Protein AF-0000000084979478 (afdb_homodimer)

Nearest PDB structures (foldseek):
  2oa2-assembly1_A-2  TM=9.951E-01  e=1.246E-19  Halalkalibacterium halodurans
  6orm-assembly1_A  TM=8.580E-01  e=3.190E-06  Thevetia peruviana
  6xwv-assembly1_D  TM=8.976E-01  e=1.587E-05  Drosophila melanogaster
  6xwu-assembly1_A-2  TM=6.738E-01  e=5.249E-06  Drosophila melanogaster
  6o2k-assembly1_B  TM=6.615E-01  e=2.612E-05  Drosophila melanogaster

Structure (mmCIF, N/CA/C/O backbone):
data_AF-0000000084979478-model_v1
#
loop_
_entity.id
_entity.type
_entity.pdbx_description
1 polymer 'Cupin type-2 domain-containing protein'
#
loop_
_atom_site.group_PDB
_atom_site.id
_atom_site.type_symbol
_atom_site.label_atom_id
_atom_site.label_alt_id
_atom_site.label_comp_id
_atom_site.label_asym_id
_atom_site.label_entity_id
_atom_site.label_seq_id
_atom_site.pdbx_PDB_ins_code
_atom_site.Cartn_x
_atom_site.Cartn_y
_atom_site.Cartn_z
_atom_site.occupancy
_atom_site.B_iso_or_equiv
_atom_site.auth_seq_id
_atom_site.auth_comp_id
_atom_site.auth_asym_id
_atom_site.auth_atom_id
_atom_site.pdbx_PDB_model_num
ATOM 1 N N . MET A 1 1 ? 22.391 -1.731 9.094 1 45.78 1 MET A N 1
ATOM 2 C CA . MET A 1 1 ? 22.547 -1.74 7.641 1 45.78 1 MET A CA 1
ATOM 3 C C . MET A 1 1 ? 22.094 -0.418 7.031 1 45.78 1 MET A C 1
ATOM 5 O O . MET A 1 1 ? 21.188 0.23 7.559 1 45.78 1 MET A O 1
ATOM 9 N N . ALA A 1 2 ? 22.797 0.087 6.16 1 67.94 2 ALA A N 1
ATOM 10 C CA . ALA A 1 2 ? 22.484 1.398 5.598 1 67.94 2 ALA A CA 1
ATOM 11 C C . ALA A 1 2 ? 21.281 1.323 4.66 1 67.94 2 ALA A C 1
ATOM 13 O O . ALA A 1 2 ? 21.203 0.444 3.799 1 67.94 2 ALA A O 1
ATOM 14 N N . PHE A 1 3 ? 20.078 1.979 5.008 1 89.56 3 PHE A N 1
ATOM 15 C CA . PHE A 1 3 ? 18.891 2.059 4.176 1 89.56 3 PHE A CA 1
ATOM 16 C C . PHE A 1 3 ? 19.156 2.896 2.93 1 89.56 3 PHE A C 1
ATOM 18 O O . PHE A 1 3 ? 19.797 3.947 3.006 1 89.56 3 PHE A O 1
ATOM 25 N N . ASP A 1 4 ? 18.875 2.287 1.799 1 92.94 4 ASP A N 1
ATOM 26 C CA . ASP A 1 4 ? 18.984 3.006 0.533 1 92.94 4 ASP A CA 1
ATOM 27 C C . ASP A 1 4 ? 17.656 3.674 0.174 1 92.94 4 ASP A C 1
ATOM 29 O O . ASP A 1 4 ? 16.797 3.061 -0.464 1 92.94 4 ASP A O 1
ATOM 33 N N . TYR A 1 5 ? 17.531 4.953 0.483 1 95.5 5 TYR A N 1
ATOM 34 C CA . TYR A 1 5 ? 16.281 5.672 0.357 1 95.5 5 TYR A CA 1
ATOM 35 C C . TYR A 1 5 ? 16.156 6.32 -1.016 1 95.5 5 TYR A C 1
ATOM 37 O O . TYR A 1 5 ? 15.305 7.195 -1.223 1 95.5 5 TYR A O 1
ATOM 45 N N . LYS A 1 6 ? 17.047 5.949 -1.923 1 96 6 LYS A N 1
ATOM 46 C CA . LYS A 1 6 ? 16.875 6.445 -3.287 1 96 6 LYS A CA 1
ATOM 47 C C . LYS A 1 6 ? 15.523 6.012 -3.865 1 96 6 LYS A C 1
ATOM 49 O O . LYS A 1 6 ? 14.992 4.965 -3.494 1 96 6 LYS A O 1
ATOM 54 N N . ASP A 1 7 ? 14.945 6.809 -4.711 1 98.31 7 ASP A N 1
ATOM 55 C CA . ASP A 1 7 ? 13.742 6.438 -5.453 1 98.31 7 ASP A CA 1
ATOM 56 C C . ASP A 1 7 ? 14.062 5.391 -6.52 1 98.31 7 ASP A C 1
ATOM 58 O O . ASP A 1 7 ? 14.703 5.691 -7.527 1 98.31 7 ASP A O 1
ATOM 62 N N . HIS A 1 8 ? 13.555 4.211 -6.359 1 97.19 8 HIS A N 1
ATOM 63 C CA . HIS A 1 8 ? 13.844 3.098 -7.254 1 97.19 8 HIS A CA 1
ATOM 64 C C . HIS A 1 8 ? 12.797 2.994 -8.359 1 97.19 8 HIS A C 1
ATOM 66 O O . HIS A 1 8 ? 12.602 1.922 -8.938 1 97.19 8 HIS A O 1
ATOM 72 N N . GLY A 1 9 ? 12.172 3.994 -8.625 1 92 9 GLY A N 1
ATOM 73 C CA . GLY A 1 9 ? 11.008 3.977 -9.5 1 92 9 GLY A CA 1
ATOM 74 C C . GLY A 1 9 ? 11.266 3.27 -10.82 1 92 9 GLY A C 1
ATOM 75 O O . GLY A 1 9 ? 12.383 3.322 -11.352 1 92 9 GLY A O 1
ATOM 76 N N . LYS A 1 10 ? 10.344 2.652 -11.25 1 92.62 10 LYS A N 1
ATOM 77 C CA . LYS A 1 10 ? 10.047 1.879 -12.445 1 92.62 10 LYS A CA 1
ATOM 78 C C . LYS A 1 10 ? 10.883 0.605 -12.5 1 92.62 10 LYS A C 1
ATOM 80 O O . LYS A 1 10 ? 10.969 -0.043 -13.547 1 92.62 10 LYS A O 1
ATOM 85 N N . GLU A 1 11 ? 11.586 0.323 -11.445 1 96.56 11 GLU A N 1
ATOM 86 C CA . GLU A 1 11 ? 12.336 -0.931 -11.359 1 96.56 11 GLU A CA 1
ATOM 87 C C . GLU A 1 11 ? 11.609 -1.942 -10.477 1 96.56 11 GLU A C 1
ATOM 89 O O . GLU A 1 11 ? 10.969 -1.569 -9.492 1 96.56 11 GLU A O 1
ATOM 94 N N . PRO A 1 12 ? 11.734 -3.268 -10.906 1 98.5 12 PRO A N 1
ATOM 95 C CA . PRO A 1 12 ? 11.352 -4.266 -9.906 1 98.5 12 PRO A CA 1
ATOM 96 C C . PRO A 1 12 ? 12.102 -4.094 -8.586 1 98.5 12 PRO A C 1
ATOM 98 O O . PRO A 1 12 ? 13.32 -3.895 -8.586 1 98.5 12 PRO A O 1
ATOM 101 N N . TYR A 1 13 ? 11.422 -4.105 -7.527 1 98.44 13 TYR A N 1
ATOM 102 C CA . TYR A 1 13 ? 12.047 -3.76 -6.258 1 98.44 13 TYR A CA 1
ATOM 103 C C . TYR A 1 13 ? 11.375 -4.492 -5.102 1 98.44 13 TYR A C 1
ATOM 105 O O . TYR A 1 13 ? 10.156 -4.645 -5.082 1 98.44 13 TYR A O 1
ATOM 113 N N . VAL A 1 14 ? 12.133 -5.125 -4.148 1 98.62 14 VAL A N 1
ATOM 114 C CA . VAL A 1 14 ? 11.68 -5.711 -2.893 1 98.62 14 VAL A CA 1
ATOM 115 C C . VAL A 1 14 ? 12.445 -5.094 -1.727 1 98.62 14 VAL A C 1
ATOM 117 O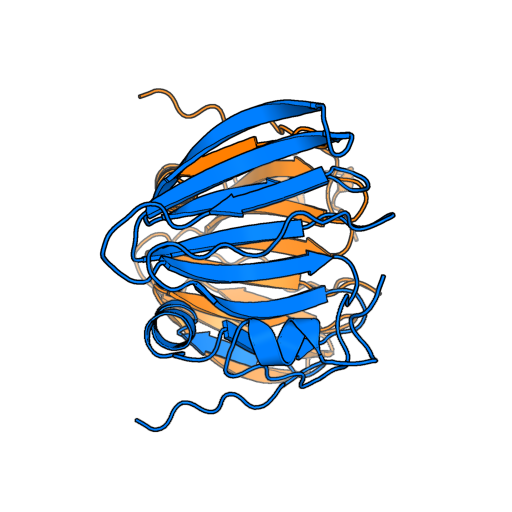 O . VAL A 1 14 ? 13.672 -4.969 -1.778 1 98.62 14 VAL A O 1
ATOM 120 N N . VAL A 1 15 ? 11.719 -4.719 -0.708 1 98.38 15 VAL A N 1
ATOM 121 C CA . VAL A 1 15 ? 12.383 -4.105 0.439 1 98.38 15 VAL A CA 1
ATOM 122 C C . VAL A 1 15 ? 11.57 -4.371 1.706 1 98.38 15 VAL A C 1
ATOM 124 O O . VAL A 1 15 ? 10.352 -4.57 1.645 1 98.38 15 VAL A O 1
ATOM 127 N N . ASN A 1 16 ? 12.227 -4.422 2.875 1 98.56 16 ASN A N 1
ATOM 128 C CA . ASN A 1 16 ? 11.508 -4.387 4.141 1 98.56 16 ASN A CA 1
ATOM 129 C C . ASN A 1 16 ? 10.914 -3.006 4.414 1 98.56 16 ASN A C 1
ATOM 131 O O . ASN A 1 16 ? 11.586 -2.139 4.977 1 98.56 16 ASN A O 1
ATOM 135 N N . ILE A 1 17 ? 9.688 -2.812 4.078 1 98.75 17 ILE A N 1
ATOM 136 C CA . ILE A 1 17 ? 9.109 -1.473 4.074 1 98.75 17 ILE A CA 1
ATOM 137 C C . ILE A 1 17 ? 8.82 -1.036 5.508 1 98.75 17 ILE A C 1
ATOM 139 O O . ILE A 1 17 ? 8.812 0.16 5.809 1 98.75 17 ILE A O 1
ATOM 143 N N . GLU A 1 18 ? 8.516 -1.98 6.414 1 98.69 18 GLU A N 1
ATOM 144 C CA . GLU A 1 18 ? 8.367 -1.579 7.809 1 98.69 18 GLU A CA 1
ATOM 145 C C . GLU A 1 18 ? 9.641 -0.928 8.336 1 98.69 18 GLU A C 1
ATOM 147 O O . GLU A 1 18 ? 9.594 0.171 8.891 1 98.69 18 GLU A O 1
ATOM 152 N N . ASP A 1 19 ? 10.773 -1.635 8.156 1 98.44 19 ASP A N 1
ATOM 153 C CA . ASP A 1 19 ? 12.047 -1.079 8.609 1 98.44 19 ASP A CA 1
ATOM 154 C C . ASP A 1 19 ? 12.328 0.264 7.941 1 98.44 19 ASP A C 1
ATOM 156 O O . ASP A 1 19 ? 12.773 1.209 8.594 1 98.44 19 ASP A O 1
ATOM 160 N N . TYR A 1 20 ? 12.086 0.331 6.547 1 98.56 20 TYR A N 1
ATOM 161 C CA . TYR A 1 20 ? 12.305 1.578 5.824 1 98.56 20 TYR A CA 1
ATOM 162 C C . TYR A 1 20 ? 11.492 2.713 6.438 1 98.56 20 TYR A C 1
ATOM 164 O O . TYR A 1 20 ? 11.992 3.83 6.59 1 98.56 20 TYR A O 1
ATOM 172 N N . THR A 1 21 ? 10.25 2.42 6.773 1 98.81 21 THR A N 1
ATOM 173 C CA . THR A 1 21 ? 9.336 3.434 7.301 1 98.81 21 THR A CA 1
ATOM 174 C C . THR A 1 21 ? 9.766 3.867 8.703 1 98.81 21 THR A C 1
ATOM 176 O O . THR A 1 21 ? 9.852 5.062 8.984 1 98.81 21 THR A O 1
ATOM 179 N N . ILE A 1 22 ? 10.062 2.883 9.562 1 98.69 22 ILE A N 1
ATOM 180 C CA . ILE A 1 22 ? 10.367 3.162 10.961 1 98.69 22 ILE A CA 1
ATOM 181 C C . ILE A 1 22 ? 11.695 3.91 11.062 1 98.69 22 ILE A C 1
ATOM 183 O O . ILE A 1 22 ? 11.844 4.816 11.891 1 98.69 22 ILE A O 1
ATOM 187 N N . GLU A 1 23 ? 12.648 3.611 10.211 1 98.44 23 GLU A N 1
ATOM 188 C CA . GLU A 1 23 ? 13.984 4.188 10.297 1 98.44 23 GLU A CA 1
ATOM 189 C C . GLU A 1 23 ? 14.039 5.566 9.648 1 98.44 23 GLU A C 1
ATOM 191 O O . GLU A 1 23 ? 14.953 6.352 9.914 1 98.44 23 GLU A O 1
ATOM 196 N N . ASN A 1 24 ? 13.141 5.828 8.703 1 98.69 24 ASN A N 1
ATOM 197 C CA . ASN A 1 24 ? 13.102 7.148 8.078 1 98.69 24 ASN A CA 1
ATOM 198 C C . ASN A 1 24 ? 12.844 8.25 9.109 1 98.69 24 ASN A C 1
ATOM 200 O O . ASN A 1 24 ? 11.906 8.148 9.906 1 98.69 24 ASN A O 1
ATOM 204 N N . GLU A 1 25 ? 13.609 9.273 9.117 1 98.38 25 GLU A N 1
ATOM 205 C CA . GLU A 1 25 ? 13.422 10.375 10.047 1 98.38 25 GLU A CA 1
ATOM 206 C C . GLU A 1 25 ? 12.898 11.617 9.336 1 98.38 25 GLU A C 1
ATOM 208 O O . GLU A 1 25 ? 12.484 12.586 9.977 1 98.38 25 GLU A O 1
ATOM 213 N N . ASN A 1 26 ? 12.922 11.555 7.969 1 98.81 26 ASN A N 1
ATOM 214 C CA . ASN A 1 26 ? 12.453 12.688 7.18 1 98.81 26 ASN A CA 1
ATOM 215 C C . ASN A 1 26 ? 10.93 12.805 7.223 1 98.81 26 ASN A C 1
ATOM 217 O O . ASN A 1 26 ? 10.227 11.797 7.316 1 98.81 26 ASN A O 1
ATOM 221 N N . PHE A 1 27 ? 10.438 14.039 7.113 1 98.88 27 PHE A N 1
ATOM 222 C CA . PHE A 1 27 ? 9 14.266 6.973 1 98.88 27 PHE A CA 1
ATOM 223 C C . PHE A 1 27 ? 8.445 13.453 5.809 1 98.88 27 PHE A C 1
ATOM 225 O O . PHE A 1 27 ? 7.383 12.828 5.93 1 98.88 27 PHE A O 1
ATOM 232 N N . ARG A 1 28 ? 9.172 13.461 4.699 1 98.69 28 ARG A N 1
ATOM 233 C CA . ARG A 1 28 ? 8.773 12.727 3.508 1 98.69 28 ARG A CA 1
ATOM 234 C C . ARG A 1 28 ? 9.984 12.273 2.705 1 98.69 28 ARG A C 1
ATOM 236 O O . ARG A 1 28 ? 10.898 13.062 2.449 1 98.69 28 ARG A O 1
ATOM 243 N N . THR A 1 29 ? 10.062 11.031 2.371 1 98.75 29 THR A N 1
ATOM 244 C CA . THR A 1 29 ? 11.039 10.461 1.452 1 98.75 29 THR A CA 1
ATOM 245 C C . THR A 1 29 ? 10.352 9.594 0.399 1 98.75 29 THR A C 1
ATOM 247 O O . THR A 1 29 ? 9.727 8.586 0.729 1 98.75 29 THR A O 1
ATOM 250 N N . THR A 1 30 ? 10.414 10.023 -0.83 1 98.69 30 THR A N 1
ATOM 251 C CA . THR A 1 30 ? 9.852 9.219 -1.912 1 98.69 30 THR A CA 1
ATOM 252 C C . THR A 1 30 ? 10.797 8.078 -2.281 1 98.69 30 THR A C 1
ATOM 254 O O . THR A 1 30 ? 11.922 8.312 -2.715 1 98.69 30 THR A O 1
ATOM 257 N N . ILE A 1 31 ? 10.273 6.812 -2.232 1 98.62 31 ILE A N 1
ATOM 258 C CA . ILE A 1 31 ? 11.211 5.703 -2.367 1 98.62 31 ILE A CA 1
ATOM 259 C C . ILE A 1 31 ? 10.914 4.93 -3.646 1 98.62 31 ILE A C 1
ATOM 261 O O . ILE A 1 31 ? 11.719 4.102 -4.082 1 98.62 31 ILE A O 1
ATOM 265 N N . TRP A 1 32 ? 9.828 5.176 -4.27 1 98.81 32 TRP A N 1
ATOM 266 C CA . TRP A 1 32 ? 9.492 4.484 -5.508 1 98.81 32 TRP A CA 1
ATOM 267 C C . TRP A 1 32 ? 8.461 5.273 -6.309 1 98.81 32 TRP A C 1
ATOM 269 O O . TRP A 1 32 ? 7.402 5.633 -5.789 1 98.81 32 TRP A O 1
ATOM 279 N N . THR A 1 33 ? 8.742 5.621 -7.574 1 98.62 33 THR A N 1
ATOM 280 C CA . THR A 1 33 ? 7.836 6.324 -8.477 1 98.62 33 THR A CA 1
ATOM 281 C C . THR A 1 33 ? 7.684 5.562 -9.789 1 98.62 33 THR A C 1
ATOM 283 O O . THR A 1 33 ? 8.578 5.594 -10.633 1 98.62 33 THR A O 1
ATOM 286 N N . GLY A 1 34 ? 6.566 4.922 -9.914 1 98.12 34 GLY A N 1
ATOM 287 C CA . GLY A 1 34 ? 6.258 4.246 -11.164 1 98.12 34 GLY A CA 1
ATOM 288 C C . GLY A 1 34 ? 5.438 5.098 -12.109 1 98.12 34 GLY A C 1
ATOM 289 O O . GLY A 1 34 ? 5.465 6.328 -12.039 1 98.12 34 GLY A O 1
ATOM 290 N N . SER A 1 35 ? 4.762 4.48 -13.102 1 96.94 35 SER A N 1
ATOM 291 C CA . SER A 1 35 ? 3.934 5.191 -14.07 1 96.94 35 SER A CA 1
ATOM 292 C C . SER A 1 35 ? 2.604 5.613 -13.461 1 96.94 35 SER A C 1
ATOM 294 O O . SER A 1 35 ? 2.061 6.664 -13.805 1 96.94 35 SER A O 1
ATOM 296 N N . GLN A 1 36 ? 2.111 4.793 -12.5 1 97.69 36 GLN A N 1
ATOM 297 C CA . GLN A 1 36 ? 0.771 5.051 -11.984 1 97.69 36 GLN A CA 1
ATOM 298 C C . GLN A 1 36 ? 0.745 4.984 -10.461 1 97.69 36 GLN A C 1
ATOM 300 O O . GLN A 1 36 ? -0.31 5.152 -9.844 1 97.69 36 GLN A O 1
ATOM 305 N N . LEU A 1 37 ? 1.865 4.711 -9.875 1 98.38 37 LEU A N 1
ATOM 306 C CA . LEU A 1 37 ? 1.94 4.527 -8.43 1 98.38 37 LEU A CA 1
ATOM 307 C C . LEU A 1 37 ? 3.186 5.203 -7.863 1 98.38 37 LEU A C 1
ATOM 309 O O . LEU A 1 37 ? 4.258 5.148 -8.469 1 98.38 37 LEU A O 1
ATOM 313 N N . GLN A 1 38 ? 3.068 5.832 -6.742 1 98.62 38 GLN A N 1
ATOM 314 C CA . GLN A 1 38 ? 4.191 6.426 -6.027 1 98.62 38 GLN A CA 1
ATOM 315 C C . GLN A 1 38 ? 4.125 6.113 -4.535 1 98.62 38 GLN A C 1
ATOM 317 O O . GLN A 1 38 ? 3.055 6.18 -3.932 1 98.62 38 GLN A O 1
ATOM 322 N N . VAL A 1 39 ? 5.234 5.762 -3.945 1 98.81 39 VAL A N 1
ATOM 323 C CA . VAL A 1 39 ? 5.297 5.406 -2.531 1 98.81 39 VAL A CA 1
ATOM 324 C C . VAL A 1 39 ? 6.25 6.352 -1.803 1 98.81 39 VAL A C 1
ATOM 326 O O . VAL A 1 39 ? 7.387 6.555 -2.236 1 98.81 39 VAL A O 1
ATOM 329 N N . THR A 1 40 ? 5.797 6.93 -0.712 1 98.75 40 THR A N 1
ATOM 330 C CA . THR A 1 40 ? 6.621 7.742 0.178 1 98.75 40 THR A CA 1
ATOM 331 C C . THR A 1 40 ? 6.57 7.199 1.604 1 98.75 40 THR A C 1
ATOM 333 O O . THR A 1 40 ? 5.535 6.699 2.047 1 98.75 40 THR A O 1
ATOM 336 N N . VAL A 1 41 ? 7.695 7.238 2.293 1 98.88 41 VAL A N 1
ATOM 337 C CA . VAL A 1 41 ? 7.742 6.992 3.73 1 98.88 41 VAL A CA 1
ATOM 338 C C . VAL A 1 41 ? 7.836 8.32 4.48 1 98.88 41 VAL A C 1
ATOM 340 O O . VAL A 1 41 ? 8.469 9.266 4.008 1 98.88 41 VAL A O 1
ATOM 343 N N . MET A 1 42 ? 7.145 8.406 5.633 1 98.94 42 MET A N 1
ATOM 344 C CA . MET A 1 42 ? 7.02 9.695 6.316 1 98.94 42 MET A CA 1
ATOM 345 C C . MET A 1 42 ? 7.195 9.531 7.824 1 98.94 42 MET A C 1
ATOM 347 O O . MET A 1 42 ? 6.863 8.477 8.383 1 98.94 42 MET A O 1
ATOM 351 N N . THR A 1 43 ? 7.703 10.523 8.414 1 98.94 43 THR A N 1
ATOM 352 C CA . THR A 1 43 ? 7.688 10.727 9.859 1 98.94 43 THR A CA 1
ATOM 353 C C . THR A 1 43 ? 6.957 12.016 10.219 1 98.94 43 THR A C 1
ATOM 355 O O . THR A 1 43 ? 7.371 13.109 9.812 1 98.94 43 THR A O 1
ATOM 358 N N . ILE A 1 44 ? 5.844 11.922 10.922 1 98.94 44 ILE A N 1
ATOM 359 C CA . ILE A 1 44 ? 5.121 13.078 11.43 1 98.94 44 ILE A CA 1
ATOM 360 C C . ILE A 1 44 ? 5.465 13.297 12.898 1 98.94 44 ILE A C 1
ATOM 362 O O . ILE A 1 44 ? 5.125 12.477 13.75 1 98.94 44 ILE A O 1
ATOM 366 N N . GLN A 1 45 ? 6.09 14.352 13.258 1 98.88 45 GLN A N 1
ATOM 367 C CA . GLN A 1 45 ? 6.562 14.617 14.617 1 98.88 45 GLN A CA 1
ATOM 368 C C . GLN A 1 45 ? 5.395 14.875 15.562 1 98.88 45 GLN A C 1
ATOM 370 O O . GLN A 1 45 ? 4.293 15.211 15.125 1 98.88 45 GLN A O 1
ATOM 375 N N . PRO A 1 46 ? 5.652 14.656 16.906 1 98.75 46 PRO A N 1
ATOM 376 C CA . PRO A 1 46 ? 4.598 14.961 17.875 1 98.75 46 PRO A CA 1
ATOM 377 C C . PRO A 1 46 ? 4.027 16.375 17.703 1 98.75 46 PRO A C 1
ATOM 379 O O . PRO A 1 46 ? 4.785 17.328 17.594 1 98.75 46 PRO A O 1
ATOM 382 N N . GLY A 1 47 ? 2.715 16.453 17.656 1 98.38 47 GLY A N 1
ATOM 383 C CA . GLY A 1 47 ? 2.045 17.75 17.547 1 98.38 47 GLY A CA 1
ATOM 384 C C . GLY A 1 47 ? 1.954 18.25 16.109 1 98.38 47 GLY A C 1
ATOM 385 O O . GLY A 1 47 ? 1.354 19.297 15.859 1 98.38 47 GLY A O 1
ATOM 386 N N . ASP A 1 48 ? 2.521 17.562 15.18 1 98.75 48 ASP A N 1
ATOM 387 C CA . ASP A 1 48 ? 2.502 17.938 13.773 1 98.75 48 ASP A CA 1
ATOM 388 C C . ASP A 1 48 ? 1.44 17.141 13.008 1 98.75 48 ASP A C 1
ATOM 390 O O . ASP A 1 48 ? 0.649 16.422 13.609 1 98.75 48 ASP A O 1
ATOM 394 N N . ASP A 1 49 ? 1.265 17.344 11.711 1 98.88 49 ASP A N 1
ATOM 395 C CA . ASP A 1 49 ? 0.33 16.672 10.82 1 98.88 49 ASP A CA 1
ATOM 396 C C . ASP A 1 49 ? 0.884 16.578 9.398 1 98.88 49 ASP A C 1
ATOM 398 O O . ASP A 1 49 ? 2.002 17.031 9.133 1 98.88 49 ASP A O 1
ATOM 402 N N . ILE A 1 50 ? 0.196 15.898 8.531 1 98.44 50 ILE A N 1
ATOM 403 C CA . ILE A 1 50 ? 0.583 15.867 7.121 1 98.44 50 ILE A CA 1
ATOM 404 C C . ILE A 1 50 ? 0.234 17.203 6.461 1 98.44 50 ILE A C 1
ATOM 406 O O . ILE A 1 50 ? 0.979 17.688 5.609 1 98.44 50 ILE A O 1
ATOM 410 N N . GLY A 1 51 ? -0.81 17.859 6.945 1 97.69 51 GLY A N 1
ATOM 411 C CA . GLY A 1 51 ? -1.41 19.031 6.328 1 97.69 51 GLY A CA 1
ATOM 412 C C . GLY A 1 51 ? -2.678 18.703 5.559 1 97.69 51 GLY A C 1
ATOM 413 O O . GLY A 1 51 ? -2.723 17.75 4.793 1 97.69 51 GLY A O 1
ATOM 414 N N . LEU A 1 52 ? -3.729 19.547 5.848 1 97.62 52 LEU A N 1
ATOM 415 C CA . LEU A 1 52 ? -4.992 19.359 5.148 1 97.62 52 LEU A CA 1
ATOM 416 C C . LEU A 1 52 ? -4.812 19.547 3.645 1 97.62 52 LEU A C 1
ATOM 418 O O . LEU A 1 52 ? -4.328 20.594 3.201 1 97.62 52 LEU A O 1
ATOM 422 N N . GLU A 1 53 ? -5.168 18.531 2.875 1 97.06 53 GLU A N 1
ATOM 423 C CA . GLU A 1 53 ? -4.945 18.578 1.433 1 97.06 53 GLU A CA 1
ATOM 424 C C . GLU A 1 53 ? -6.023 17.797 0.685 1 97.06 53 GLU A C 1
ATOM 426 O O . GLU A 1 53 ? -6.918 17.219 1.303 1 97.06 53 GLU A O 1
ATOM 431 N N . ILE A 1 54 ? -6.012 17.891 -0.607 1 96.62 54 ILE A N 1
ATOM 432 C CA . ILE A 1 54 ? -6.887 17.188 -1.542 1 96.62 54 ILE A CA 1
ATOM 433 C C . ILE A 1 54 ? -6.094 16.766 -2.773 1 96.62 54 ILE A C 1
ATOM 435 O O . ILE A 1 54 ? -5.191 17.469 -3.219 1 96.62 54 ILE A O 1
ATOM 439 N N . HIS A 1 55 ? -6.258 15.516 -3.199 1 96.06 55 HIS A N 1
ATOM 440 C CA . HIS A 1 55 ? -5.707 15.055 -4.469 1 96.06 55 HIS A CA 1
ATOM 441 C C . HIS A 1 55 ? -6.805 14.875 -5.512 1 96.06 55 HIS A C 1
ATOM 443 O O . HIS A 1 55 ? -7.652 13.992 -5.387 1 96.06 55 HIS A O 1
ATOM 449 N N . HIS A 1 56 ? -6.754 15.695 -6.496 1 95.06 56 HIS A N 1
ATOM 450 C CA . HIS A 1 56 ? -7.797 15.648 -7.516 1 95.06 56 HIS A CA 1
ATOM 451 C C . HIS A 1 56 ? -7.594 14.469 -8.461 1 95.06 56 HIS A C 1
ATOM 453 O O . HIS A 1 56 ? -6.559 14.375 -9.133 1 95.06 56 HIS A O 1
ATOM 459 N N . GLY A 1 57 ? -8.555 13.57 -8.5 1 94.75 57 GLY A N 1
ATOM 460 C CA . GLY A 1 57 ? -8.594 12.492 -9.469 1 94.75 57 GLY A CA 1
ATOM 461 C C . GLY A 1 57 ? -7.793 11.273 -9.047 1 94.75 57 GLY A C 1
ATOM 462 O O . GLY A 1 57 ? -7.746 10.273 -9.766 1 94.75 57 GLY A O 1
ATOM 463 N N . ILE A 1 58 ? -7.176 11.359 -7.922 1 94.62 58 ILE A N 1
ATOM 464 C CA . ILE A 1 58 ? -6.383 10.188 -7.578 1 94.62 58 ILE A CA 1
ATOM 465 C C . ILE A 1 58 ? -6.734 9.719 -6.168 1 94.62 58 ILE A C 1
ATOM 467 O O . ILE A 1 58 ? -6.988 10.539 -5.281 1 94.62 58 ILE A O 1
ATOM 471 N N . ASP A 1 59 ? -6.816 8.375 -5.914 1 98.06 59 ASP A N 1
ATOM 472 C CA . ASP A 1 59 ? -6.973 7.719 -4.617 1 98.06 59 ASP A CA 1
ATOM 473 C C . ASP A 1 59 ? -5.641 7.648 -3.873 1 98.06 59 ASP A C 1
ATOM 475 O O . ASP A 1 59 ? -4.578 7.664 -4.496 1 98.06 59 ASP A O 1
ATOM 479 N N . GLN A 1 60 ? -5.723 7.609 -2.582 1 98.69 60 GLN A N 1
ATOM 480 C CA . GLN A 1 60 ? -4.523 7.488 -1.757 1 98.69 60 GLN A CA 1
ATOM 481 C C . GLN A 1 60 ? -4.715 6.449 -0.658 1 98.69 60 GLN A C 1
ATOM 483 O O . GLN A 1 60 ? -5.816 6.297 -0.126 1 98.69 60 GLN A 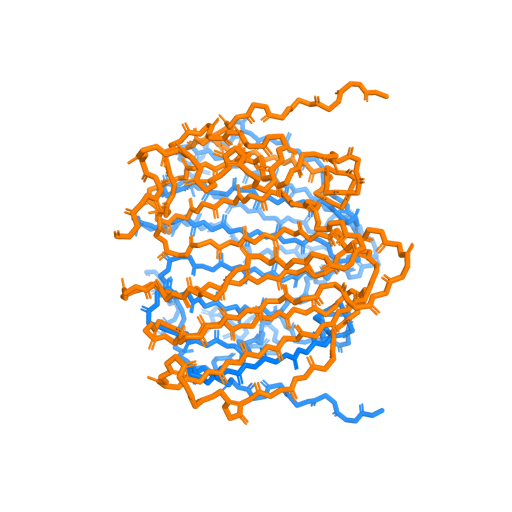O 1
ATOM 488 N N . PHE A 1 61 ? -3.701 5.676 -0.412 1 98.88 61 PHE A N 1
ATOM 489 C CA . PHE A 1 61 ? -3.602 4.684 0.65 1 98.88 61 PHE A CA 1
ATOM 490 C C . PHE A 1 61 ? -2.498 5.055 1.635 1 98.88 61 PHE A C 1
ATOM 492 O O . PHE A 1 61 ? -1.412 5.473 1.23 1 98.88 61 PHE A O 1
ATOM 499 N N . LEU A 1 62 ? -2.77 5.035 2.928 1 98.94 62 LEU A N 1
ATOM 500 C CA . LEU A 1 62 ? -1.746 5.191 3.955 1 98.94 62 LEU A CA 1
ATOM 501 C C . LEU A 1 62 ? -1.743 3.998 4.906 1 98.94 62 LEU A C 1
ATOM 503 O O . LEU A 1 62 ? -2.805 3.492 5.277 1 98.94 62 LEU A O 1
ATOM 507 N N . ARG A 1 63 ? -0.626 3.57 5.309 1 98.94 63 ARG A N 1
ATOM 508 C CA . ARG A 1 63 ? -0.466 2.541 6.328 1 98.94 63 ARG A CA 1
ATOM 509 C C . ARG A 1 63 ? 0.339 3.062 7.516 1 98.94 63 ARG A C 1
ATOM 511 O O . ARG A 1 63 ? 1.448 3.572 7.34 1 98.94 63 ARG A O 1
ATOM 518 N N . ILE A 1 64 ? -0.22 2.918 8.734 1 98.94 64 ILE A N 1
ATOM 519 C CA . ILE A 1 64 ? 0.494 3.289 9.953 1 98.94 64 ILE A CA 1
ATOM 520 C C . ILE A 1 64 ? 1.408 2.146 10.383 1 98.94 64 ILE A C 1
ATOM 522 O O . ILE A 1 64 ? 0.951 1.017 10.578 1 98.94 64 ILE A O 1
ATOM 526 N N . GLU A 1 65 ? 2.693 2.447 10.5 1 98.88 65 GLU A N 1
ATOM 527 C CA . GLU A 1 65 ? 3.648 1.419 10.906 1 98.88 65 GLU A CA 1
ATOM 528 C C . GLU A 1 65 ? 3.994 1.539 12.383 1 98.88 65 GLU A C 1
ATOM 530 O O . GLU A 1 65 ? 4.379 0.554 13.023 1 98.88 65 GLU A O 1
ATOM 535 N N . GLU A 1 66 ? 3.967 2.717 12.906 1 98.81 66 GLU A N 1
ATOM 536 C CA . GLU A 1 66 ? 4.266 2.973 14.312 1 98.81 66 GLU A CA 1
ATOM 537 C C . GLU A 1 66 ? 3.631 4.281 14.781 1 98.81 66 GLU A C 1
ATOM 539 O O . GLU A 1 66 ? 3.639 5.277 14.055 1 98.81 66 GLU A O 1
ATOM 544 N N . GLY A 1 67 ? 3.113 4.281 16.047 1 98.75 67 GLY A N 1
ATOM 545 C CA . GLY A 1 67 ? 2.52 5.473 16.641 1 98.75 67 GLY A CA 1
ATOM 546 C C . GLY A 1 67 ? 1.012 5.527 16.484 1 98.75 67 GLY A C 1
ATOM 547 O O . GLY A 1 67 ? 0.374 4.508 16.203 1 98.75 67 GLY A O 1
ATOM 548 N N . SER A 1 68 ? 0.437 6.586 16.828 1 98.62 68 SER A N 1
ATOM 549 C CA . SER A 1 68 ? -0.999 6.832 16.734 1 98.62 68 SER A CA 1
ATOM 550 C C . SER A 1 68 ? -1.29 8.258 16.297 1 98.62 68 SER A C 1
ATOM 552 O O . SER A 1 68 ? -0.421 9.133 16.375 1 98.62 68 SER A O 1
ATOM 554 N N . GLY A 1 69 ? -2.457 8.453 15.797 1 98.75 69 GLY A N 1
ATOM 555 C CA . GLY A 1 69 ? -2.869 9.758 15.312 1 98.75 69 GLY A CA 1
ATOM 556 C C . GLY A 1 69 ? -4.363 9.852 15.055 1 98.75 69 GLY A C 1
ATOM 557 O O . GLY A 1 69 ? -5.137 9.023 15.539 1 98.75 69 GLY A O 1
ATOM 558 N N . LEU A 1 70 ? -4.742 10.914 14.438 1 98.88 70 LEU A N 1
ATOM 559 C CA . LEU A 1 70 ? -6.133 11.172 14.086 1 98.88 70 LEU A CA 1
ATOM 560 C C . LEU A 1 70 ? -6.27 11.445 12.594 1 98.88 70 LEU A C 1
ATOM 562 O O . LEU A 1 70 ? -5.602 12.336 12.055 1 98.88 70 LEU A O 1
ATOM 566 N N . CYS A 1 71 ? -7.098 10.68 11.945 1 98.94 71 CYS A N 1
ATOM 567 C CA . CYS A 1 71 ? -7.422 10.875 10.539 1 98.94 71 CYS A CA 1
ATOM 568 C C . CYS A 1 71 ? -8.742 11.625 10.383 1 98.94 71 CYS A C 1
ATOM 570 O O . CYS A 1 71 ? -9.742 11.258 11 1 98.94 71 CYS A O 1
ATOM 572 N N . GLN A 1 72 ? -8.734 12.586 9.586 1 98.88 72 GLN A N 1
ATOM 573 C CA . GLN A 1 72 ? -9.953 13.328 9.25 1 98.88 72 GLN A CA 1
ATOM 574 C C . GLN A 1 72 ? -10.117 13.445 7.742 1 98.88 72 GLN A C 1
ATOM 576 O O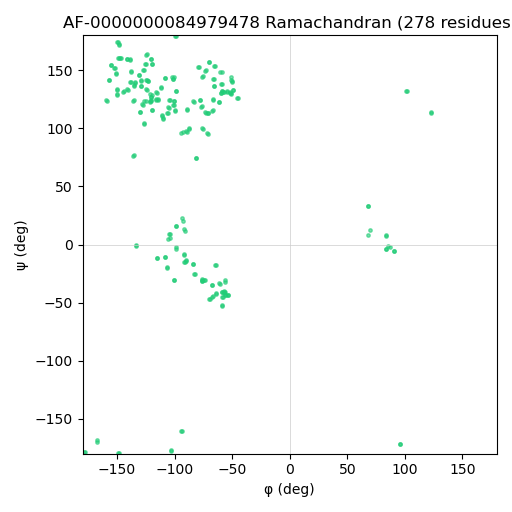 . GLN A 1 72 ? -9.148 13.664 7.02 1 98.88 72 GLN A O 1
ATOM 581 N N . MET A 1 73 ? -11.305 13.242 7.277 1 98.81 73 MET A N 1
ATOM 582 C CA . MET A 1 73 ? -11.648 13.398 5.863 1 98.81 73 MET A CA 1
ATOM 583 C C . MET A 1 73 ? -13 14.078 5.699 1 98.81 73 MET A C 1
ATOM 585 O O . MET A 1 73 ? -13.836 14.031 6.602 1 98.81 73 MET A O 1
ATOM 589 N N . GLY A 1 74 ? -13.203 14.656 4.523 1 98.56 74 GLY A N 1
ATOM 590 C CA . GLY A 1 74 ? -14.484 15.258 4.211 1 98.56 74 GLY A CA 1
ATOM 591 C C . GLY A 1 74 ? -14.555 15.82 2.805 1 98.56 74 GLY A C 1
ATOM 592 O O . GLY A 1 74 ? -13.578 15.773 2.061 1 98.56 74 GLY A O 1
ATOM 593 N N . ASP A 1 75 ? -15.695 16.422 2.457 1 96.25 75 ASP A N 1
ATOM 594 C CA . ASP A 1 75 ? -15.961 16.875 1.097 1 96.25 75 ASP A CA 1
ATOM 595 C C . ASP A 1 75 ? -15.484 18.312 0.896 1 96.25 75 ASP A C 1
ATOM 597 O O . ASP A 1 75 ? -15.398 18.797 -0.238 1 96.25 75 ASP A O 1
ATOM 601 N N . SER A 1 76 ? -15.219 18.938 2.051 1 97.06 76 SER A N 1
ATOM 602 C CA . SER A 1 76 ? -14.68 20.281 1.965 1 97.06 76 SER A CA 1
ATOM 603 C C . SER A 1 76 ? -13.719 20.562 3.111 1 97.06 76 SER A C 1
ATOM 605 O O . SER A 1 76 ? -13.688 19.844 4.105 1 97.06 76 SER A O 1
ATOM 607 N N . GLU A 1 77 ? -12.93 21.562 2.867 1 95.75 77 GLU A N 1
ATOM 608 C CA . GLU A 1 77 ? -11.891 21.922 3.826 1 95.75 77 GLU A CA 1
ATOM 609 C C . GLU A 1 77 ? -12.484 22.188 5.211 1 95.75 77 GLU A C 1
ATOM 611 O O . GLU A 1 77 ? -11.844 21.906 6.227 1 95.75 77 GLU A O 1
ATOM 616 N N . ASP A 1 78 ? -13.688 22.688 5.246 1 96.62 78 ASP A N 1
ATOM 617 C CA . ASP A 1 78 ? -14.297 23.094 6.504 1 96.62 78 ASP A CA 1
ATOM 618 C C . ASP A 1 78 ? -15.336 22.078 6.977 1 96.62 78 ASP A C 1
ATOM 620 O O . ASP A 1 78 ? -16.078 22.344 7.918 1 96.62 78 ASP A O 1
ATOM 624 N N . ASN A 1 79 ? -15.438 21.047 6.312 1 96.5 79 ASN A N 1
ATOM 625 C CA . ASN A 1 79 ? -16.422 20.016 6.652 1 96.5 79 ASN A CA 1
ATOM 626 C C . ASN A 1 79 ? -15.82 18.625 6.582 1 96.5 79 ASN A C 1
ATOM 628 O O . ASN A 1 79 ? -16.141 17.844 5.672 1 96.5 79 ASN A O 1
ATOM 632 N N . LEU A 1 80 ? -15.086 18.281 7.543 1 98.19 80 LEU A N 1
ATOM 633 C CA . LEU A 1 80 ? -14.492 16.969 7.664 1 98.19 80 LEU A CA 1
ATOM 634 C C . LEU A 1 80 ? -15.367 16.047 8.508 1 98.19 80 LEU A C 1
ATOM 636 O O . LEU A 1 80 ? -15.203 15.977 9.734 1 98.19 80 LEU A O 1
ATOM 640 N N . THR A 1 81 ? -16.172 15.273 7.891 1 98.19 81 THR A N 1
ATOM 641 C CA . THR A 1 81 ? -17.219 14.516 8.555 1 98.19 81 THR A CA 1
ATOM 642 C C . THR A 1 81 ? -16.719 13.133 8.961 1 98.19 81 THR A C 1
ATOM 644 O O . THR A 1 81 ? -17.391 12.422 9.711 1 98.19 81 THR A O 1
ATOM 647 N N . PHE A 1 82 ? -15.672 12.719 8.469 1 98.75 82 PHE A N 1
ATOM 648 C CA . PHE A 1 82 ? -15.039 11.453 8.82 1 98.75 82 PHE A CA 1
ATOM 649 C C . PHE A 1 82 ? -13.883 11.68 9.789 1 98.75 82 PHE A C 1
ATOM 651 O O . PHE A 1 82 ? -12.945 12.414 9.477 1 98.75 82 PHE A O 1
ATOM 658 N N . GLU A 1 83 ? -13.945 11.109 10.953 1 98.62 83 GLU A N 1
ATOM 659 C CA . GLU A 1 83 ? -12.891 11.18 11.961 1 98.62 83 GLU A CA 1
ATOM 660 C C . GLU A 1 83 ? -12.648 9.82 12.602 1 98.62 83 GLU A C 1
ATOM 662 O O . GLU A 1 83 ? -13.57 9.195 13.133 1 98.62 83 GLU A O 1
ATOM 667 N N . LYS A 1 84 ? -11.453 9.391 12.516 1 98.81 84 LYS A N 1
ATOM 668 C CA . LYS A 1 84 ? -11.078 8.102 13.086 1 98.81 84 LYS A CA 1
ATOM 669 C C . LYS A 1 84 ? -9.672 8.148 13.672 1 98.81 84 LYS A C 1
ATOM 671 O O . LYS A 1 84 ? -8.742 8.656 13.047 1 98.81 84 LYS A O 1
ATOM 676 N N . GLU A 1 85 ? -9.547 7.648 14.891 1 98.81 85 GLU A N 1
ATOM 677 C CA . GLU A 1 85 ? -8.203 7.406 15.414 1 98.81 85 GLU A CA 1
ATOM 678 C C . GLU A 1 85 ? -7.5 6.297 14.641 1 98.81 85 GLU A C 1
ATOM 680 O O . GLU A 1 85 ? -8.141 5.328 14.219 1 98.81 85 GLU A O 1
ATOM 685 N N . VAL A 1 86 ? -6.195 6.492 14.445 1 98.81 86 VAL A N 1
ATOM 686 C CA . VAL A 1 86 ? -5.414 5.488 13.734 1 98.81 86 VAL A CA 1
ATOM 687 C C . VAL A 1 86 ? -4.199 5.09 14.57 1 98.81 86 VAL A C 1
ATOM 689 O O . VAL A 1 86 ? -3.699 5.887 15.367 1 98.81 86 VAL A O 1
ATOM 692 N N . LYS A 1 87 ? -3.779 3.863 14.406 1 98.69 87 LYS A N 1
ATOM 693 C CA . LYS A 1 87 ? -2.646 3.314 15.141 1 98.69 87 LYS A CA 1
ATOM 694 C C . LYS A 1 87 ? -1.9 2.273 14.312 1 98.69 87 LYS A C 1
ATOM 696 O O . LYS A 1 87 ? -2.25 2.027 13.156 1 98.69 87 LYS A O 1
ATOM 701 N N . ASP A 1 88 ? -0.878 1.732 14.938 1 98.44 88 ASP A N 1
ATOM 702 C CA . ASP A 1 88 ? -0.049 0.72 14.289 1 98.44 88 ASP A CA 1
ATOM 703 C C . ASP A 1 88 ? -0.909 -0.328 13.594 1 98.44 88 ASP A C 1
ATOM 705 O O . ASP A 1 88 ? -1.871 -0.838 14.172 1 98.44 88 ASP A O 1
ATOM 709 N N . ASP A 1 89 ? -0.683 -0.568 12.289 1 98.69 89 ASP A N 1
ATOM 710 C CA . ASP A 1 89 ? -1.252 -1.632 11.469 1 98.69 89 ASP A CA 1
ATOM 711 C C . ASP A 1 89 ? -2.547 -1.175 10.797 1 98.69 89 ASP A C 1
ATOM 713 O O . ASP A 1 89 ? -3.125 -1.905 9.992 1 98.69 89 ASP A O 1
ATOM 717 N N . ASP A 1 90 ? -3.006 0.041 11.133 1 98.81 90 ASP A N 1
ATOM 718 C CA . ASP A 1 90 ? -4.18 0.562 10.445 1 98.81 90 ASP A CA 1
ATOM 719 C C . ASP A 1 90 ? -3.822 1.048 9.039 1 98.81 90 ASP A C 1
ATOM 721 O O . ASP A 1 90 ? -2.732 1.581 8.82 1 98.81 90 ASP A O 1
ATOM 725 N N . ALA A 1 91 ? -4.703 0.867 8.117 1 98.88 91 ALA A N 1
ATOM 726 C CA . ALA A 1 91 ? -4.676 1.485 6.793 1 98.88 91 ALA A CA 1
ATOM 727 C C . ALA A 1 91 ? -5.754 2.559 6.668 1 98.88 91 ALA A C 1
ATOM 729 O O . ALA A 1 91 ? -6.84 2.426 7.238 1 98.88 91 ALA A O 1
ATOM 730 N N . ILE A 1 92 ? -5.434 3.594 5.992 1 98.94 92 ILE A N 1
ATOM 731 C CA . ILE A 1 92 ? -6.34 4.688 5.664 1 98.94 92 ILE A CA 1
ATOM 732 C C . ILE A 1 92 ? -6.562 4.738 4.156 1 98.94 92 ILE A C 1
ATOM 734 O O . ILE A 1 92 ? -5.605 4.773 3.379 1 98.94 92 ILE A O 1
ATOM 738 N N . PHE A 1 93 ? -7.801 4.684 3.734 1 98.88 93 PHE A N 1
ATOM 739 C CA . PHE A 1 93 ? -8.188 4.832 2.334 1 98.88 93 PHE A CA 1
ATOM 740 C C . PHE A 1 93 ? -8.805 6.199 2.082 1 98.88 93 PHE A C 1
ATOM 742 O O . PHE A 1 93 ? -9.844 6.531 2.664 1 98.88 93 PHE A O 1
ATOM 749 N N . VAL A 1 94 ? -8.211 6.988 1.263 1 98.75 94 VAL A N 1
ATOM 750 C CA . VAL A 1 94 ? -8.664 8.328 0.914 1 98.75 94 VAL A CA 1
ATOM 751 C C . VAL A 1 94 ? -9.172 8.344 -0.528 1 98.75 94 VAL A C 1
ATOM 753 O O . VAL A 1 94 ? -8.375 8.305 -1.47 1 98.75 94 VAL A O 1
ATOM 756 N N . PRO A 1 95 ? -10.43 8.445 -0.745 1 98.31 95 PRO A N 1
ATOM 757 C CA . PRO A 1 95 ? -10.938 8.508 -2.119 1 98.31 95 PRO A CA 1
ATOM 758 C C . PRO A 1 95 ? -10.492 9.766 -2.854 1 98.31 95 PRO A C 1
ATOM 760 O O . PRO A 1 95 ? -10.25 10.797 -2.223 1 98.31 95 PRO A O 1
ATOM 763 N N . ALA A 1 96 ? -10.43 9.625 -4.168 1 97.38 96 ALA A N 1
ATOM 764 C CA . ALA A 1 96 ? -10.156 10.797 -4.992 1 97.38 96 ALA A CA 1
ATOM 765 C C . ALA A 1 96 ? -11.086 11.953 -4.617 1 97.38 96 ALA A C 1
ATOM 767 O O . ALA A 1 96 ? -12.266 11.742 -4.34 1 97.38 96 ALA A O 1
ATOM 768 N N . ASP A 1 97 ? -10.484 13.203 -4.602 1 97.31 97 ASP A N 1
ATOM 769 C CA . ASP A 1 97 ? -11.227 14.453 -4.426 1 97.31 97 ASP A CA 1
ATOM 770 C C . ASP A 1 97 ? -11.797 14.555 -3.014 1 97.31 97 ASP A C 1
ATOM 772 O O . ASP A 1 97 ? -12.891 15.094 -2.818 1 97.31 97 ASP A O 1
ATOM 776 N N . THR A 1 98 ? -11.141 14.039 -2.057 1 98.12 98 THR A N 1
ATOM 777 C CA . THR A 1 98 ? -11.531 14.086 -0.653 1 98.12 98 THR A CA 1
ATOM 778 C C . THR A 1 98 ? -10.516 14.867 0.169 1 98.12 98 THR A C 1
ATOM 780 O O . THR A 1 98 ? -9.312 14.609 0.091 1 98.12 98 THR A O 1
ATOM 783 N N . TRP A 1 99 ? -11.008 15.852 0.847 1 98.5 99 TRP A N 1
ATOM 784 C CA . TRP A 1 99 ? -10.133 16.547 1.788 1 98.5 99 TRP A CA 1
ATOM 785 C C . TRP A 1 99 ? -9.719 15.617 2.926 1 98.5 99 TRP A C 1
ATOM 787 O O . TRP A 1 99 ? -10.539 14.859 3.451 1 98.5 99 TRP A O 1
ATOM 797 N N . HIS A 1 100 ? -8.461 15.641 3.293 1 98.81 100 HIS A N 1
ATOM 798 C CA . HIS A 1 100 ? -8.023 14.719 4.34 1 98.81 100 HIS A CA 1
ATOM 799 C C . HIS A 1 100 ? -6.785 15.25 5.055 1 98.81 100 HIS A C 1
ATOM 801 O O . HIS A 1 100 ? -6.062 16.094 4.512 1 98.81 100 HIS A O 1
ATOM 807 N N . ASN A 1 101 ? -6.59 14.852 6.25 1 98.81 101 ASN A N 1
ATOM 808 C CA . ASN A 1 101 ? -5.43 15.117 7.094 1 98.81 101 ASN A CA 1
ATOM 809 C C . ASN A 1 101 ? -5.191 13.984 8.086 1 98.81 101 ASN A C 1
ATOM 811 O O . ASN A 1 101 ? -6.121 13.258 8.445 1 98.81 101 ASN A O 1
ATOM 815 N N . VAL A 1 102 ? -3.975 13.742 8.398 1 98.88 102 VAL A N 1
ATOM 816 C CA . VAL A 1 102 ? -3.59 12.891 9.516 1 98.88 102 VAL A CA 1
ATOM 817 C C . VAL A 1 102 ? -2.734 13.688 10.5 1 98.88 102 VAL A C 1
ATOM 819 O O . VAL A 1 102 ? -1.677 14.203 10.133 1 98.88 102 VAL A O 1
ATOM 822 N N . THR A 1 103 ? -3.164 13.734 11.695 1 98.88 103 THR A N 1
ATOM 823 C CA . THR A 1 103 ? -2.498 14.5 12.742 1 98.88 103 THR A CA 1
ATOM 824 C C . THR A 1 103 ? -1.886 13.57 13.781 1 98.88 103 THR A C 1
ATOM 826 O O . THR A 1 103 ? -2.508 12.586 14.188 1 98.88 103 THR A O 1
ATOM 829 N N . ASN A 1 104 ? -0.641 13.867 14.172 1 98.88 104 ASN A N 1
ATOM 830 C CA . ASN A 1 104 ? -0.026 13.188 15.312 1 98.88 104 ASN A CA 1
ATOM 831 C C . ASN A 1 104 ? -0.344 13.898 16.625 1 98.88 104 ASN A C 1
ATOM 833 O O . ASN A 1 104 ? 0.354 14.836 17.016 1 98.88 104 ASN A O 1
ATOM 837 N N . ASN A 1 105 ? -1.276 13.406 17.344 1 98.19 105 ASN A N 1
ATOM 838 C CA . ASN A 1 105 ? -1.664 14.008 18.625 1 98.19 105 ASN A CA 1
ATOM 839 C C . ASN A 1 105 ? -1.036 13.273 19.797 1 98.19 105 ASN A C 1
ATOM 841 O O . ASN A 1 105 ? -1.551 13.328 20.922 1 98.19 105 ASN A O 1
ATOM 845 N N . SER A 1 106 ? -0.045 12.484 19.562 1 97.94 106 SER A N 1
ATOM 846 C CA . SER A 1 106 ? 0.677 11.75 20.594 1 97.94 106 SER A CA 1
ATOM 847 C C . SER A 1 106 ? 2.023 12.398 20.891 1 97.94 106 SER A C 1
ATOM 849 O O . SER A 1 106 ? 2.318 13.484 20.406 1 97.94 106 SER A O 1
ATOM 851 N N . ASP A 1 107 ? 2.809 11.766 21.812 1 98.19 107 ASP A N 1
ATOM 852 C CA . ASP A 1 107 ? 4.086 12.336 22.234 1 98.19 107 ASP A CA 1
ATOM 853 C C . ASP A 1 107 ? 5.254 11.594 21.594 1 98.19 107 ASP A C 1
ATOM 855 O O . ASP A 1 107 ? 6.414 11.836 21.938 1 98.19 107 ASP A O 1
ATOM 859 N N . LYS A 1 108 ? 4.988 10.734 20.672 1 98.56 108 LYS A N 1
ATOM 860 C CA . LYS A 1 108 ? 5.996 10.023 19.891 1 98.56 108 LYS A CA 1
ATOM 861 C C . LYS A 1 108 ? 5.77 10.219 18.391 1 98.56 108 LYS A C 1
ATOM 863 O O . LYS A 1 108 ? 4.652 10.516 17.953 1 98.56 108 LYS A O 1
ATOM 868 N N . PRO A 1 109 ? 6.801 10.086 17.578 1 98.81 109 PRO A N 1
ATOM 869 C CA . PRO A 1 109 ? 6.621 10.234 16.141 1 98.81 109 PRO A CA 1
ATOM 870 C C . PRO A 1 109 ? 5.625 9.227 15.562 1 98.81 109 PRO A C 1
ATOM 872 O O . PRO A 1 109 ? 5.582 8.078 16 1 98.81 109 PRO A O 1
ATOM 875 N N . LEU A 1 110 ? 4.793 9.695 14.68 1 98.94 110 LEU A N 1
ATOM 876 C CA . LEU A 1 110 ? 3.93 8.852 13.859 1 98.94 110 LEU A CA 1
ATOM 877 C C . LEU A 1 110 ? 4.637 8.445 12.57 1 98.94 110 LEU A C 1
ATOM 879 O O . LEU A 1 110 ? 5.031 9.305 11.773 1 98.94 110 LEU A O 1
ATOM 883 N N . LYS A 1 111 ? 4.906 7.129 12.344 1 98.94 111 LYS A N 1
ATOM 884 C CA . LYS A 1 111 ? 5.598 6.559 11.188 1 98.94 111 LYS A CA 1
ATOM 885 C C . LYS A 1 111 ? 4.617 5.883 10.234 1 98.94 111 LYS A C 1
ATOM 887 O O . LYS A 1 111 ? 3.842 5.016 10.648 1 98.94 111 LYS A O 1
ATOM 892 N N . LEU A 1 112 ? 4.66 6.32 9.016 1 98.94 112 LEU A N 1
ATOM 893 C CA . LEU A 1 112 ? 3.717 5.766 8.055 1 98.94 112 LEU A CA 1
ATOM 894 C C . LEU A 1 112 ? 4.316 5.75 6.652 1 98.94 112 LEU A C 1
ATOM 896 O O . LEU A 1 112 ? 5.324 6.414 6.398 1 98.94 112 LEU A O 1
ATOM 900 N N . TYR A 1 113 ? 3.805 4.965 5.719 1 98.94 113 TYR A N 1
ATOM 901 C CA . TYR A 1 113 ? 4.02 5.16 4.289 1 98.94 113 TYR A CA 1
ATOM 902 C C . TYR A 1 113 ? 2.699 5.387 3.564 1 98.94 113 TYR A C 1
ATOM 904 O O . TYR A 1 113 ? 1.638 5.008 4.066 1 98.94 113 TYR A O 1
ATOM 912 N N . THR A 1 114 ? 2.775 6.016 2.5 1 98.81 114 THR A N 1
ATOM 913 C CA . THR A 1 114 ? 1.597 6.336 1.702 1 98.81 114 THR A CA 1
ATOM 914 C C . THR A 1 114 ? 1.82 5.969 0.238 1 98.81 114 THR A C 1
ATOM 916 O O . THR A 1 114 ? 2.955 5.973 -0.242 1 98.81 114 THR A O 1
ATOM 919 N N . ILE A 1 115 ? 0.788 5.562 -0.384 1 98.88 115 ILE A N 1
ATOM 920 C CA . ILE A 1 115 ? 0.763 5.195 -1.796 1 98.88 115 ILE A CA 1
ATOM 921 C C . ILE A 1 115 ? -0.24 6.074 -2.539 1 98.88 115 ILE A C 1
ATOM 923 O O . ILE A 1 115 ? -1.406 6.164 -2.15 1 98.88 115 ILE A O 1
ATOM 927 N N . TYR A 1 116 ? 0.235 6.742 -3.533 1 98.19 116 TYR A N 1
ATOM 928 C CA . TYR A 1 116 ? -0.597 7.535 -4.434 1 98.19 116 TYR A CA 1
ATOM 929 C C . TYR A 1 116 ? -0.869 6.781 -5.727 1 98.19 116 TYR A C 1
ATOM 931 O O . TYR A 1 116 ? 0.061 6.309 -6.387 1 98.19 116 TYR A O 1
ATOM 939 N N . ALA A 1 117 ? -2.133 6.582 -6.082 1 97.38 117 ALA A N 1
ATOM 940 C CA . ALA A 1 117 ? -2.477 6 -7.375 1 97.38 117 ALA A CA 1
ATOM 941 C C . ALA A 1 117 ? -2.447 7.055 -8.477 1 97.38 117 ALA A C 1
ATOM 943 O O . ALA A 1 117 ? -3.484 7.383 -9.062 1 97.38 117 ALA A O 1
ATOM 944 N N . GLY A 1 118 ? -1.365 7.465 -8.891 1 94 118 GLY A N 1
ATOM 945 C CA . GLY A 1 118 ? -0.919 8.617 -9.656 1 94 118 GLY A CA 1
ATOM 946 C C . GLY A 1 118 ? 0.12 9.453 -8.938 1 94 118 GLY A C 1
ATOM 947 O O . GLY A 1 118 ? -0.16 10.023 -7.879 1 94 118 GLY A O 1
ATOM 948 N N . PRO A 1 119 ? 1.402 9.453 -9.531 1 93.31 119 PRO A N 1
ATOM 949 C CA . PRO A 1 119 ? 2.443 10.18 -8.805 1 93.31 119 PRO A CA 1
ATOM 950 C C . PRO A 1 119 ? 2.027 11.609 -8.453 1 93.31 119 PRO A C 1
ATOM 952 O O . PRO A 1 119 ? 1.469 12.32 -9.289 1 93.31 119 PRO A O 1
ATOM 955 N N . ASP A 1 120 ? 2.232 11.945 -7.16 1 94.19 120 ASP A N 1
ATOM 956 C CA . ASP A 1 120 ? 1.799 13.242 -6.656 1 94.19 120 ASP A CA 1
ATOM 957 C C . ASP A 1 120 ? 2.992 14.172 -6.43 1 94.19 120 ASP A C 1
ATOM 959 O O . ASP A 1 120 ? 2.822 15.383 -6.277 1 94.19 120 ASP A O 1
ATOM 963 N N . HIS A 1 121 ? 4.168 13.703 -6.305 1 95.75 121 HIS A N 1
ATOM 964 C CA . HIS A 1 121 ? 5.398 14.453 -6.059 1 95.75 121 HIS A CA 1
ATOM 965 C C . HIS A 1 121 ? 6.406 14.234 -7.18 1 95.75 121 HIS A C 1
ATOM 967 O O . HIS A 1 121 ? 6.305 13.273 -7.941 1 95.75 121 HIS A O 1
ATOM 973 N N . VAL A 1 122 ? 7.395 15.188 -7.297 1 96.81 122 VAL A N 1
ATOM 974 C CA . VAL A 1 122 ? 8.539 14.953 -8.18 1 96.81 122 VAL A CA 1
ATOM 975 C C . VAL A 1 122 ? 9.273 13.688 -7.742 1 96.81 122 VAL A C 1
ATOM 977 O O . VAL A 1 122 ? 9.477 13.461 -6.551 1 96.81 122 VAL A O 1
ATOM 980 N N . PRO A 1 123 ? 9.562 12.82 -8.766 1 97 123 PRO A N 1
ATOM 981 C CA . PRO A 1 123 ? 10.32 11.625 -8.398 1 97 123 PRO A CA 1
ATOM 982 C C . PRO A 1 123 ? 11.562 11.938 -7.566 1 97 123 PRO A C 1
ATOM 984 O O . PRO A 1 123 ? 12.289 12.891 -7.871 1 97 123 PRO A O 1
ATOM 987 N N . GLY A 1 124 ? 11.75 11.188 -6.469 1 97.25 124 GLY A N 1
ATOM 988 C CA . GLY A 1 124 ? 12.93 11.32 -5.633 1 97.25 124 GLY A CA 1
ATOM 989 C C . GLY A 1 124 ? 12.82 12.438 -4.617 1 97.25 124 GLY A C 1
ATOM 990 O O . GLY A 1 124 ? 13.805 12.789 -3.963 1 97.25 124 GLY A O 1
ATOM 991 N N . THR A 1 125 ? 11.695 13.07 -4.43 1 97.69 125 THR A N 1
ATOM 992 C CA . THR A 1 125 ? 11.492 14.164 -3.484 1 97.69 125 THR A CA 1
ATOM 993 C C . THR A 1 125 ? 11.844 13.719 -2.066 1 97.69 125 THR A C 1
ATOM 995 O O . THR A 1 125 ? 11.445 12.641 -1.63 1 97.69 125 THR A O 1
ATOM 998 N N . ILE A 1 126 ? 12.617 14.469 -1.366 1 98.31 126 ILE A N 1
ATOM 999 C CA . ILE A 1 126 ? 12.93 14.32 0.051 1 98.31 126 ILE A CA 1
ATOM 1000 C C . ILE A 1 126 ? 12.68 15.633 0.779 1 98.31 126 ILE A C 1
ATOM 1002 O O . ILE A 1 126 ? 13.188 16.688 0.372 1 98.31 126 ILE A O 1
ATOM 1006 N N . HIS A 1 127 ? 11.82 15.641 1.732 1 98.62 127 HIS A N 1
ATOM 1007 C CA . HIS A 1 127 ? 11.648 16.734 2.684 1 98.62 127 HIS A CA 1
ATOM 1008 C C . HIS A 1 127 ? 12.102 16.328 4.082 1 98.62 127 HIS A C 1
ATOM 1010 O O . HIS A 1 127 ? 11.445 15.508 4.738 1 98.62 127 HIS A O 1
ATOM 1016 N N . GLU A 1 128 ? 13.141 16.859 4.578 1 98.62 128 GLU A N 1
ATOM 1017 C CA . GLU A 1 128 ? 13.602 16.531 5.922 1 98.62 128 GLU A CA 1
ATOM 1018 C C . GLU A 1 128 ? 12.594 16.953 6.98 1 98.62 128 GLU A C 1
ATOM 1020 O O . GLU A 1 128 ? 12.352 16.234 7.945 1 98.62 128 GLU A O 1
ATOM 1025 N N . THR A 1 129 ? 12.055 18.156 6.77 1 98.5 129 THR A N 1
ATOM 1026 C CA . THR A 1 129 ? 11.062 18.688 7.703 1 98.5 129 THR A CA 1
ATOM 1027 C C . THR A 1 129 ? 9.773 19.047 6.973 1 98.5 129 THR A C 1
ATOM 1029 O O . THR A 1 129 ? 9.758 19.156 5.742 1 98.5 129 THR A O 1
ATOM 1032 N N . HIS A 1 130 ? 8.727 19.203 7.789 1 98.19 130 HIS A N 1
ATOM 1033 C CA . HIS A 1 130 ? 7.473 19.688 7.23 1 98.19 130 HIS A CA 1
ATOM 1034 C C . HIS A 1 130 ? 7.66 21.047 6.574 1 98.19 130 HIS A C 1
ATOM 1036 O O . HIS A 1 130 ? 7.059 21.344 5.535 1 98.19 130 HIS A O 1
ATOM 1042 N N . GLU A 1 131 ? 8.414 21.922 7.152 1 97.62 131 GLU A N 1
ATOM 1043 C CA . GLU A 1 131 ? 8.711 23.25 6.609 1 97.62 131 GLU A CA 1
ATOM 1044 C C . GLU A 1 131 ? 9.336 23.141 5.223 1 97.62 131 GLU A C 1
ATOM 1046 O O . GLU A 1 131 ? 9.039 23.953 4.34 1 97.62 131 GLU A O 1
ATOM 1051 N N . ASP A 1 132 ? 10.281 22.141 5.02 1 97.81 132 ASP A N 1
ATOM 1052 C CA . ASP A 1 132 ? 10.867 21.922 3.699 1 97.81 132 ASP A CA 1
ATOM 1053 C C . ASP A 1 132 ? 9.781 21.656 2.656 1 97.81 132 ASP A C 1
ATOM 1055 O O . ASP A 1 132 ? 9.875 22.125 1.521 1 97.81 132 ASP A O 1
ATOM 1059 N N . ALA A 1 133 ? 8.773 20.859 3.043 1 97 133 ALA A N 1
ATOM 1060 C CA . ALA A 1 133 ? 7.676 20.531 2.139 1 97 133 ALA A CA 1
ATOM 1061 C C . ALA A 1 133 ? 6.844 21.766 1.813 1 97 133 ALA A C 1
ATOM 1063 O O . ALA A 1 133 ? 6.508 22 0.652 1 97 133 ALA A O 1
ATOM 1064 N N . LYS A 1 134 ? 6.555 22.531 2.828 1 96 134 LYS A N 1
ATOM 1065 C CA . LYS A 1 134 ? 5.773 23.75 2.65 1 96 134 LYS A CA 1
ATOM 1066 C C . LYS A 1 134 ? 6.488 24.734 1.729 1 96 134 LYS A C 1
ATOM 1068 O O . LYS A 1 134 ? 5.848 25.469 0.974 1 96 134 LYS A O 1
ATOM 1073 N N . ASN A 1 135 ? 7.742 24.719 1.805 1 96.31 135 ASN A N 1
ATOM 1074 C CA . ASN A 1 135 ? 8.547 25.688 1.066 1 96.31 135 ASN A CA 1
ATOM 1075 C C . ASN A 1 135 ? 8.953 25.156 -0.301 1 96.31 135 ASN A C 1
ATOM 1077 O O . ASN A 1 135 ? 9.586 25.859 -1.087 1 96.31 135 ASN A O 1
ATOM 1081 N N . ASP A 1 136 ? 8.711 23.922 -0.566 1 95.81 136 ASP A N 1
ATOM 1082 C CA . ASP A 1 136 ? 9.055 23.344 -1.858 1 95.81 136 ASP A CA 1
ATOM 1083 C C . ASP A 1 136 ? 8.211 23.938 -2.979 1 95.81 136 ASP A C 1
ATOM 1085 O O . ASP A 1 136 ? 6.988 23.766 -3.002 1 95.81 136 ASP A O 1
ATOM 1089 N N . PRO A 1 137 ? 8.703 24.641 -3.924 1 94.56 137 PRO A N 1
ATOM 1090 C CA . PRO A 1 137 ? 7.926 25.297 -4.977 1 94.56 137 PRO A CA 1
ATOM 1091 C C . PRO A 1 137 ? 7.184 24.312 -5.871 1 94.56 137 PRO A C 1
ATOM 1093 O O . PRO A 1 137 ? 6.25 24.703 -6.586 1 94.56 137 PRO A O 1
ATOM 1096 N N . ASN A 1 138 ? 7.605 23 -5.848 1 92.19 138 ASN A N 1
ATOM 1097 C CA . ASN A 1 138 ? 6.941 21.984 -6.664 1 92.19 138 ASN A CA 1
ATOM 1098 C C . ASN A 1 138 ? 5.699 21.438 -5.969 1 92.19 138 ASN A C 1
ATOM 1100 O O . ASN A 1 138 ? 4.934 20.672 -6.566 1 92.19 138 ASN A O 1
ATOM 1104 N N . GLU A 1 139 ? 5.559 21.641 -4.664 1 85.62 139 GLU A N 1
ATOM 1105 C CA . GLU A 1 139 ? 4.457 21.094 -3.883 1 85.62 139 GLU A CA 1
ATOM 1106 C C . GLU A 1 139 ? 3.363 22.125 -3.666 1 85.62 139 GLU A C 1
ATOM 1108 O O . GLU A 1 139 ? 2.379 21.875 -2.971 1 85.62 139 GLU A O 1
ATOM 1113 N N . GLN A 1 140 ? 3.477 23.328 -4.062 1 66.94 140 GLN A N 1
ATOM 1114 C CA . GLN A 1 140 ? 2.562 24.438 -3.777 1 66.94 140 GLN A CA 1
ATOM 1115 C C . GLN A 1 140 ? 1.296 24.328 -4.625 1 66.94 140 GLN A C 1
ATOM 1117 O O . GLN A 1 140 ? 1.349 23.906 -5.781 1 66.94 140 GLN A O 1
ATOM 1122 N N . ASP A 1 141 ? 0.071 23.766 -3.961 1 55.66 141 ASP A N 1
ATOM 1123 C CA . ASP A 1 141 ? -1.223 23.812 -4.637 1 55.66 141 ASP A CA 1
ATOM 1124 C C . ASP A 1 141 ? -1.466 25.172 -5.281 1 55.66 141 ASP A C 1
ATOM 1126 O O . ASP A 1 141 ? -0.952 26.188 -4.809 1 55.66 141 ASP A O 1
ATOM 1130 N N . MET B 1 1 ? -13.875 -10.469 16.766 1 45.78 1 MET B N 1
ATOM 1131 C CA . MET B 1 1 ? -14.719 -9.469 16.109 1 45.78 1 MET B CA 1
ATOM 1132 C C . MET B 1 1 ? -14.938 -9.828 14.648 1 45.78 1 MET B C 1
ATOM 1134 O O . MET B 1 1 ? -14.07 -10.422 14.008 1 45.78 1 MET B O 1
ATOM 1138 N N . ALA B 1 2 ? -16.078 -9.727 14.195 1 67.31 2 ALA B N 1
ATOM 1139 C CA . ALA B 1 2 ? -16.406 -10.141 12.828 1 67.31 2 ALA B CA 1
ATOM 1140 C C . ALA B 1 2 ? -15.844 -9.156 11.805 1 67.31 2 ALA B C 1
ATOM 1142 O O . ALA B 1 2 ? -16 -7.941 11.953 1 67.31 2 ALA B O 1
ATOM 1143 N N . PHE B 1 3 ? -14.82 -9.562 10.945 1 88.75 3 PHE B N 1
ATOM 1144 C CA . PHE B 1 3 ? -14.242 -8.758 9.867 1 88.75 3 PHE B CA 1
ATOM 1145 C C . PHE B 1 3 ? -15.266 -8.516 8.766 1 88.75 3 PHE B C 1
ATOM 1147 O O . PHE B 1 3 ? -16 -9.43 8.383 1 88.75 3 PHE B O 1
ATOM 1154 N N . ASP B 1 4 ? -15.461 -7.254 8.484 1 92.44 4 ASP B N 1
ATOM 1155 C CA . ASP B 1 4 ? -16.328 -6.875 7.375 1 92.44 4 ASP B CA 1
ATOM 1156 C C . ASP B 1 4 ? -15.547 -6.781 6.066 1 92.44 4 ASP B C 1
ATOM 1158 O O . ASP B 1 4 ? -15.008 -5.727 5.738 1 92.44 4 ASP B O 1
ATOM 1162 N N . TYR B 1 5 ? -15.594 -7.844 5.277 1 95.5 5 TYR B N 1
ATOM 1163 C CA . TYR B 1 5 ? -14.75 -7.961 4.09 1 95.5 5 TYR B CA 1
ATOM 1164 C C . TYR B 1 5 ? -15.469 -7.41 2.861 1 95.5 5 TYR B C 1
ATOM 1166 O O . TYR B 1 5 ? -15.062 -7.672 1.729 1 95.5 5 TYR B O 1
ATOM 1174 N N . LYS B 1 6 ? -16.547 -6.711 3.086 1 95.88 6 LYS B N 1
ATOM 1175 C CA . LYS B 1 6 ? -17.188 -6.055 1.947 1 95.88 6 LYS B CA 1
ATOM 1176 C C . LYS B 1 6 ? -16.234 -5.055 1.292 1 95.88 6 LYS B C 1
ATOM 1178 O O . LYS B 1 6 ? -15.367 -4.492 1.957 1 95.88 6 LYS B O 1
ATOM 1183 N N . ASP B 1 7 ? -16.359 -4.879 0.004 1 98.25 7 ASP B N 1
ATOM 1184 C CA . ASP B 1 7 ? -15.625 -3.834 -0.707 1 98.25 7 ASP B CA 1
ATOM 1185 C C . ASP B 1 7 ? -16.172 -2.451 -0.365 1 98.25 7 ASP B C 1
ATOM 1187 O O . ASP B 1 7 ? -17.281 -2.096 -0.777 1 98.25 7 ASP B O 1
ATOM 1191 N N . HIS B 1 8 ? -15.391 -1.658 0.31 1 97.25 8 HIS B N 1
ATOM 1192 C CA . HIS B 1 8 ? -15.828 -0.348 0.78 1 97.25 8 HIS B CA 1
ATOM 1193 C C . HIS B 1 8 ? -15.484 0.742 -0.231 1 97.25 8 HIS B C 1
ATOM 1195 O O . HIS B 1 8 ? -15.391 1.919 0.125 1 97.25 8 HIS B O 1
ATOM 1201 N N . GLY B 1 9 ? -15.266 0.378 -1.394 1 92.12 9 GLY B N 1
ATOM 1202 C CA . GLY B 1 9 ? -14.773 1.297 -2.408 1 92.12 9 GLY B CA 1
ATOM 1203 C C . GLY B 1 9 ? -15.586 2.572 -2.504 1 92.12 9 GLY B C 1
ATOM 1204 O O . GLY B 1 9 ? -16.812 2.549 -2.326 1 92.12 9 GLY B O 1
ATOM 1205 N N . LYS B 1 10 ? -14.984 3.551 -2.695 1 92.62 10 LYS B N 1
ATOM 1206 C CA . LYS B 1 10 ? -14.977 4.992 -2.92 1 92.62 10 LYS B CA 1
ATOM 1207 C C . LYS B 1 10 ? -15.375 5.746 -1.656 1 92.62 10 LYS B C 1
ATOM 1209 O O . LYS B 1 10 ? -15.727 6.93 -1.718 1 92.62 10 LYS B O 1
ATOM 1214 N N . GLU B 1 11 ? -15.398 4.988 -0.556 1 96.44 11 GLU B N 1
ATOM 1215 C CA . GLU B 1 11 ? -15.688 5.617 0.729 1 96.44 11 GLU B CA 1
ATOM 1216 C C . GLU B 1 11 ? -14.406 5.852 1.527 1 96.44 11 GLU B C 1
ATOM 1218 O O . GLU B 1 11 ? -13.477 5.047 1.469 1 96.44 11 GLU B O 1
ATOM 1223 N N . PRO B 1 12 ? -14.406 7.023 2.285 1 98.5 12 PRO B N 1
ATOM 1224 C CA . PRO B 1 12 ? -13.359 7.082 3.312 1 98.5 12 PRO B CA 1
ATOM 1225 C C . PRO B 1 12 ? -13.391 5.875 4.246 1 98.5 12 PRO B C 1
ATOM 1227 O O . PRO B 1 12 ? -14.461 5.469 4.707 1 98.5 12 PRO B O 1
ATOM 1230 N N . TYR B 1 13 ? -12.297 5.301 4.473 1 98.44 13 TYR B N 1
ATOM 1231 C CA . TYR B 1 13 ? -12.281 4.039 5.199 1 98.44 13 TYR B CA 1
ATOM 1232 C C . TYR B 1 13 ? -10.984 3.875 5.984 1 98.44 13 TYR B C 1
ATOM 1234 O O . TYR B 1 13 ? -9.914 4.246 5.5 1 98.44 13 TYR B O 1
ATOM 1242 N N . VAL B 1 14 ? -11.016 3.451 7.281 1 98.62 14 VAL B N 1
ATOM 1243 C CA . VAL B 1 14 ? -9.883 3.066 8.117 1 98.62 14 VAL B CA 1
ATOM 1244 C C . VAL B 1 14 ? -10.102 1.656 8.664 1 98.62 14 VAL B C 1
ATOM 1246 O O . VAL B 1 14 ? -11.188 1.329 9.141 1 98.62 14 VAL B O 1
ATOM 1249 N N . VAL B 1 15 ? -9.07 0.859 8.578 1 98.31 15 VAL B N 1
ATOM 1250 C CA . VAL B 1 15 ? -9.203 -0.51 9.062 1 98.31 15 VAL B CA 1
ATOM 1251 C C . VAL B 1 15 ? -7.84 -1.035 9.508 1 98.31 15 VAL B C 1
ATOM 1253 O O . VAL B 1 15 ? -6.801 -0.581 9.023 1 98.31 15 VAL B O 1
ATOM 1256 N N . ASN B 1 16 ? -7.816 -1.978 10.477 1 98.56 16 ASN B N 1
ATOM 1257 C CA . ASN B 1 16 ? -6.594 -2.723 10.75 1 98.56 16 ASN B CA 1
ATOM 1258 C C . ASN B 1 16 ? -6.277 -3.715 9.641 1 98.56 16 ASN B C 1
ATOM 1260 O O . ASN B 1 16 ? -6.754 -4.852 9.656 1 98.56 16 ASN B O 1
ATOM 1264 N N . ILE B 1 17 ? -5.445 -3.33 8.727 1 98.75 17 ILE B N 1
ATOM 1265 C CA . ILE B 1 17 ? -5.266 -4.105 7.504 1 98.75 17 ILE B CA 1
ATOM 1266 C C . ILE B 1 17 ? -4.41 -5.336 7.793 1 98.75 17 ILE B C 1
ATOM 1268 O O . ILE B 1 17 ? -4.531 -6.355 7.109 1 98.75 17 ILE B O 1
ATOM 1272 N N . GLU B 1 18 ? -3.504 -5.266 8.766 1 98.69 18 GLU B N 1
ATOM 1273 C CA . GLU B 1 18 ? -2.779 -6.48 9.133 1 98.69 18 GLU B CA 1
ATOM 1274 C C . GLU B 1 18 ? -3.738 -7.582 9.57 1 98.69 18 GLU B C 1
ATOM 1276 O O . GLU B 1 18 ? -3.672 -8.711 9.078 1 98.69 18 GLU B O 1
ATOM 1281 N N . ASP B 1 19 ? -4.625 -7.23 10.539 1 98.38 19 ASP B N 1
ATOM 1282 C CA . ASP B 1 19 ? -5.598 -8.211 11.008 1 98.38 19 ASP B CA 1
ATOM 1283 C C . ASP B 1 19 ? -6.469 -8.719 9.859 1 98.38 19 ASP B C 1
ATOM 1285 O O . ASP B 1 19 ? -6.734 -9.914 9.758 1 98.38 19 ASP B O 1
ATOM 1289 N N . TYR B 1 20 ? -6.965 -7.727 8.977 1 98.5 20 TYR B N 1
ATOM 1290 C CA . TYR B 1 20 ? -7.781 -8.109 7.832 1 98.5 20 TYR B CA 1
ATOM 1291 C C . TYR B 1 20 ? -7.055 -9.133 6.961 1 98.5 20 TYR B C 1
ATOM 1293 O O . TYR B 1 20 ? -7.652 -10.109 6.504 1 98.5 20 TYR B O 1
ATOM 1301 N N . THR B 1 21 ? -5.781 -8.898 6.727 1 98.81 21 THR B N 1
ATOM 1302 C CA . THR B 1 21 ? -4.988 -9.742 5.84 1 98.81 21 THR B CA 1
ATOM 1303 C C . THR B 1 21 ? -4.754 -11.117 6.473 1 98.81 21 THR B C 1
ATOM 1305 O O . THR B 1 21 ? -4.953 -12.141 5.824 1 98.81 21 THR B O 1
ATOM 1308 N N . ILE B 1 22 ? -4.355 -11.117 7.758 1 98.69 22 ILE B N 1
ATOM 1309 C CA . ILE B 1 22 ? -3.988 -12.352 8.438 1 98.69 22 ILE B CA 1
ATOM 1310 C C . ILE B 1 22 ? -5.227 -13.227 8.617 1 98.69 22 ILE B C 1
ATOM 1312 O O . ILE B 1 22 ? -5.156 -14.453 8.477 1 98.69 22 ILE B O 1
ATOM 1316 N N . GLU B 1 23 ? -6.383 -12.641 8.844 1 98.38 23 GLU B N 1
ATOM 1317 C CA . GLU B 1 23 ? -7.598 -13.391 9.148 1 98.38 23 GLU B CA 1
ATOM 1318 C C . GLU B 1 23 ? -8.273 -13.883 7.871 1 98.38 23 GLU B C 1
ATOM 1320 O O . GLU B 1 23 ? -9.086 -14.812 7.906 1 98.38 23 GLU B O 1
ATOM 1325 N N . ASN B 1 24 ? -8.047 -13.195 6.758 1 98.62 24 ASN B N 1
ATOM 1326 C CA . ASN B 1 24 ? -8.617 -13.641 5.492 1 98.62 24 ASN B CA 1
ATOM 1327 C C . ASN B 1 24 ? -8.141 -15.047 5.125 1 98.62 24 ASN B C 1
ATOM 1329 O O . ASN B 1 24 ? -6.941 -15.32 5.133 1 98.62 24 ASN B O 1
ATOM 1333 N N . GLU B 1 25 ? -9.008 -15.914 4.793 1 98.31 25 GLU B N 1
ATOM 1334 C CA . GLU B 1 25 ? -8.641 -17.281 4.41 1 98.31 25 GLU B CA 1
ATOM 1335 C C . GLU B 1 25 ? -8.836 -17.5 2.912 1 98.31 25 GLU B C 1
ATOM 1337 O O . GLU B 1 25 ? -8.391 -18.516 2.367 1 98.31 25 GLU B O 1
ATOM 1342 N N . ASN B 1 26 ? -9.516 -16.5 2.27 1 98.81 26 ASN B N 1
ATOM 1343 C CA . ASN B 1 26 ? -9.766 -16.609 0.835 1 98.81 26 ASN B CA 1
ATOM 1344 C C . ASN B 1 26 ? -8.492 -16.391 0.028 1 98.81 26 ASN B C 1
ATOM 1346 O O . ASN B 1 26 ? -7.625 -15.609 0.438 1 98.81 26 ASN B O 1
ATOM 1350 N N . PHE B 1 27 ? -8.398 -17.031 -1.147 1 98.81 27 PHE B N 1
ATOM 1351 C CA . PHE B 1 27 ? -7.312 -16.766 -2.076 1 98.81 27 PHE B CA 1
ATOM 1352 C C . PHE B 1 27 ? -7.227 -15.273 -2.387 1 98.81 27 PHE B C 1
ATOM 1354 O O . PHE B 1 27 ? -6.137 -14.695 -2.408 1 98.81 27 PHE B O 1
ATOM 1361 N N . ARG B 1 28 ? -8.398 -14.672 -2.609 1 98.69 28 ARG B N 1
ATOM 1362 C CA . ARG B 1 28 ? -8.469 -13.242 -2.904 1 98.69 28 ARG B CA 1
ATOM 1363 C C . ARG B 1 28 ? -9.789 -12.648 -2.41 1 98.69 28 ARG B C 1
ATOM 1365 O O . ARG B 1 28 ? -10.859 -13.211 -2.652 1 98.69 28 ARG B O 1
ATOM 1372 N N . THR B 1 29 ? -9.742 -11.586 -1.68 1 98.75 29 THR B N 1
ATOM 1373 C CA . THR B 1 29 ? -10.883 -10.773 -1.277 1 98.75 29 THR B CA 1
ATOM 1374 C C . THR B 1 29 ? -10.625 -9.297 -1.555 1 98.75 29 THR B C 1
ATOM 1376 O O . THR B 1 29 ? -9.711 -8.703 -0.98 1 98.75 29 THR B O 1
ATOM 1379 N N . THR B 1 30 ? -11.375 -8.742 -2.463 1 98.69 30 THR B N 1
ATOM 1380 C CA . THR B 1 30 ? -11.25 -7.312 -2.736 1 98.69 30 THR B CA 1
ATOM 1381 C C . THR B 1 30 ? -11.961 -6.496 -1.664 1 98.69 30 THR B C 1
ATOM 1383 O O . THR B 1 30 ? -13.18 -6.609 -1.492 1 98.69 30 THR B O 1
ATOM 1386 N N . ILE B 1 31 ? -11.211 -5.551 -1.012 1 98.62 31 ILE B N 1
ATOM 1387 C CA . ILE B 1 31 ? -11.812 -4.918 0.158 1 98.62 31 ILE B CA 1
ATOM 1388 C C . ILE B 1 31 ? -12.016 -3.426 -0.106 1 98.62 31 ILE B C 1
ATOM 1390 O O . ILE B 1 31 ? -12.719 -2.746 0.644 1 98.62 31 ILE B O 1
ATOM 1394 N N . TRP B 1 32 ? -11.461 -2.914 -1.128 1 98.81 32 TRP B N 1
ATOM 1395 C CA . TRP B 1 32 ? -11.625 -1.5 -1.45 1 98.81 32 TRP B CA 1
ATOM 1396 C C . TRP B 1 32 ? -11.328 -1.241 -2.924 1 98.81 32 TRP B C 1
ATOM 1398 O O . TRP B 1 32 ? -10.266 -1.61 -3.428 1 98.81 32 TRP B O 1
ATOM 1408 N N . THR B 1 33 ? -12.273 -0.66 -3.682 1 98.62 33 THR B N 1
ATOM 1409 C CA . THR B 1 33 ? -12.117 -0.3 -5.086 1 98.62 33 THR B CA 1
ATOM 1410 C C . THR B 1 33 ? -12.461 1.168 -5.312 1 98.62 33 THR B C 1
ATOM 1412 O O . THR B 1 33 ? -13.641 1.535 -5.34 1 98.62 33 THR B O 1
ATOM 1415 N N . GLY B 1 34 ? -11.43 1.957 -5.477 1 98.12 34 GLY B N 1
ATOM 1416 C CA . GLY B 1 34 ? -11.633 3.357 -5.805 1 98.12 34 GLY B CA 1
ATOM 1417 C C . GLY B 1 34 ? -11.602 3.629 -7.297 1 98.12 34 GLY B C 1
ATOM 1418 O O . GLY B 1 34 ? -11.859 2.734 -8.102 1 98.12 34 GLY B O 1
ATOM 1419 N N . SER B 1 35 ? -11.375 4.887 -7.707 1 96.94 35 SER B N 1
ATOM 1420 C CA . SER B 1 35 ? -11.312 5.27 -9.117 1 96.94 35 SER B CA 1
ATOM 1421 C C . SER B 1 35 ? -9.984 4.855 -9.742 1 96.94 35 SER B C 1
ATOM 1423 O O . SER B 1 35 ? -9.93 4.496 -10.922 1 96.94 35 SER B O 1
ATOM 1425 N N . GLN B 1 36 ? -8.922 4.859 -8.914 1 97.62 36 GLN B N 1
ATOM 1426 C CA . GLN B 1 36 ? -7.598 4.633 -9.477 1 97.62 36 GLN B CA 1
ATOM 1427 C C . GLN B 1 36 ? -6.812 3.613 -8.656 1 97.62 36 GLN B C 1
ATOM 1429 O O . GLN B 1 36 ? -5.664 3.297 -8.977 1 97.62 36 GLN B O 1
ATOM 1434 N N . LEU B 1 37 ? -7.406 3.137 -7.602 1 98.38 37 LEU 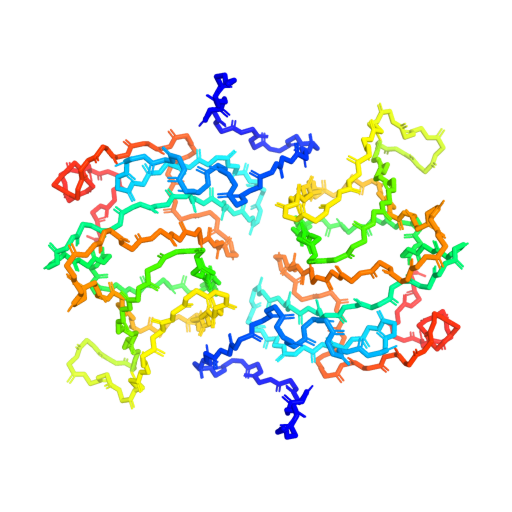B N 1
ATOM 1435 C CA . LEU B 1 37 ? -6.723 2.229 -6.688 1 98.38 37 LEU B CA 1
ATOM 1436 C C . LEU B 1 37 ? -7.645 1.093 -6.258 1 98.38 37 LEU B C 1
ATOM 1438 O O . LEU B 1 37 ? -8.828 1.314 -5.996 1 98.38 37 LEU B O 1
ATOM 1442 N N . GLN B 1 38 ? -7.141 -0.089 -6.176 1 98.69 38 GLN B N 1
ATOM 1443 C CA . GLN B 1 38 ? -7.871 -1.248 -5.676 1 98.69 38 GLN B CA 1
ATOM 1444 C C . GLN B 1 38 ? -7.016 -2.07 -4.719 1 98.69 38 GLN B C 1
ATOM 1446 O O . GLN B 1 38 ? -5.832 -2.297 -4.98 1 98.69 38 GLN B O 1
ATOM 1451 N N . VAL B 1 39 ? -7.578 -2.506 -3.637 1 98.81 39 VAL B N 1
ATOM 1452 C CA . VAL B 1 39 ? -6.852 -3.27 -2.623 1 98.81 39 VAL B CA 1
ATOM 1453 C C . VAL B 1 39 ? -7.512 -4.633 -2.438 1 98.81 39 VAL B C 1
ATOM 1455 O O . VAL B 1 39 ? -8.727 -4.723 -2.246 1 98.81 39 VAL B O 1
ATOM 1458 N N . THR B 1 40 ? -6.73 -5.68 -2.484 1 98.75 40 THR B N 1
ATOM 1459 C CA . THR B 1 40 ? -7.168 -7.039 -2.189 1 98.75 40 THR B CA 1
ATOM 1460 C C . THR B 1 40 ? -6.301 -7.664 -1.099 1 98.75 40 THR B C 1
ATOM 1462 O O . THR B 1 40 ? -5.098 -7.395 -1.024 1 98.75 40 THR B O 1
ATOM 1465 N N . VAL B 1 41 ? -6.918 -8.43 -0.217 1 98.88 41 VAL B N 1
ATOM 1466 C CA . VAL B 1 41 ? -6.195 -9.281 0.722 1 98.88 41 VAL B CA 1
ATOM 1467 C C . VAL B 1 41 ? -6.207 -10.727 0.225 1 98.88 41 VAL B C 1
ATOM 1469 O O . VAL B 1 41 ? -7.188 -11.18 -0.37 1 98.88 41 VAL B O 1
ATOM 1472 N N . MET B 1 42 ? -5.078 -11.438 0.424 1 98.94 42 MET B N 1
ATOM 1473 C CA . MET B 1 42 ? -4.93 -12.758 -0.183 1 98.94 42 MET B CA 1
ATOM 1474 C C . MET B 1 42 ? -4.301 -13.742 0.8 1 98.94 42 MET B C 1
ATOM 1476 O O . MET B 1 42 ? -3.514 -13.352 1.662 1 98.94 42 MET B O 1
ATOM 1480 N N . THR B 1 43 ? -4.676 -14.945 0.658 1 98.94 43 THR B N 1
ATOM 1481 C CA . THR B 1 43 ? -3.998 -16.094 1.258 1 98.94 43 THR B CA 1
ATOM 1482 C C . THR B 1 43 ? -3.5 -17.047 0.181 1 98.94 43 THR B C 1
ATOM 1484 O O . THR B 1 43 ? -4.293 -17.594 -0.589 1 98.94 43 THR B O 1
ATOM 1487 N N . ILE B 1 44 ? -2.193 -17.219 0.07 1 98.94 44 ILE B N 1
ATOM 1488 C CA . ILE B 1 44 ? -1.599 -18.203 -0.836 1 98.94 44 ILE B CA 1
ATOM 1489 C C . ILE B 1 44 ? -1.217 -19.453 -0.061 1 98.94 44 ILE B C 1
ATOM 1491 O O . ILE B 1 44 ? -0.331 -19.422 0.795 1 98.94 44 ILE B O 1
ATOM 1495 N N . GLN B 1 45 ? -1.802 -20.578 -0.307 1 98.88 45 GLN B N 1
ATOM 1496 C CA . GLN B 1 45 ? -1.594 -21.812 0.441 1 98.88 45 GLN B CA 1
ATOM 1497 C C . GLN B 1 45 ? -0.206 -22.375 0.177 1 98.88 45 GLN B C 1
ATOM 1499 O O . GLN B 1 45 ? 0.431 -22.047 -0.824 1 98.88 45 GLN B O 1
ATOM 1504 N N . PRO B 1 46 ? 0.286 -23.219 1.15 1 98.75 46 PRO B N 1
ATOM 1505 C CA . PRO B 1 46 ? 1.58 -23.875 0.92 1 98.75 46 PRO B CA 1
ATOM 1506 C C . PRO B 1 46 ? 1.656 -24.578 -0.433 1 98.75 46 PRO B C 1
ATOM 1508 O O . PRO B 1 46 ? 0.739 -25.312 -0.801 1 98.75 46 PRO B O 1
ATOM 1511 N N . GLY B 1 47 ? 2.717 -24.297 -1.162 1 98.38 47 GLY B N 1
ATOM 1512 C CA . GLY B 1 47 ? 2.932 -24.938 -2.449 1 98.38 47 GLY B CA 1
ATOM 1513 C C . GLY B 1 47 ? 2.193 -24.266 -3.586 1 98.38 47 GLY B C 1
ATOM 1514 O O . GLY B 1 47 ? 2.334 -24.656 -4.746 1 98.38 47 GLY B O 1
ATOM 1515 N N . ASP B 1 48 ? 1.411 -23.281 -3.32 1 98.75 48 ASP B N 1
ATOM 1516 C CA . ASP B 1 48 ? 0.65 -22.531 -4.32 1 98.75 48 ASP B CA 1
ATOM 1517 C C . ASP B 1 48 ? 1.347 -21.234 -4.68 1 98.75 48 ASP B C 1
ATOM 1519 O O . ASP B 1 48 ? 2.475 -20.984 -4.25 1 98.75 48 ASP B O 1
ATOM 1523 N N . ASP B 1 49 ? 0.818 -20.406 -5.578 1 98.88 49 ASP B N 1
ATOM 1524 C CA . ASP B 1 49 ? 1.324 -19.109 -6.02 1 98.88 49 ASP B CA 1
ATOM 1525 C C . ASP B 1 49 ? 0.18 -18.188 -6.426 1 98.88 49 ASP B C 1
ATOM 1527 O O . ASP B 1 49 ? -0.992 -18.562 -6.324 1 98.88 49 ASP B O 1
ATOM 1531 N N . ILE B 1 50 ? 0.488 -16.953 -6.734 1 98.44 50 ILE B N 1
ATOM 1532 C CA . ILE B 1 50 ? -0.517 -16.047 -7.254 1 98.44 50 ILE B CA 1
ATOM 1533 C C . ILE B 1 50 ? -0.848 -16.406 -8.703 1 98.44 50 ILE B C 1
ATOM 1535 O O . ILE B 1 50 ? -2.004 -16.312 -9.117 1 98.44 50 ILE B O 1
ATOM 1539 N N . GLY B 1 51 ? 0.134 -16.938 -9.422 1 97.69 51 GLY B N 1
ATOM 1540 C CA . GLY B 1 51 ? 0.07 -17.172 -10.859 1 97.69 51 GLY B CA 1
ATOM 1541 C C . GLY B 1 51 ? 0.827 -16.125 -11.664 1 97.69 51 GLY B C 1
ATOM 1542 O O . GLY B 1 51 ? 0.71 -14.93 -11.398 1 97.69 51 GLY B O 1
ATOM 1543 N N . LEU B 1 52 ? 1.659 -16.656 -12.617 1 97.62 52 LEU B N 1
ATOM 1544 C CA . LEU B 1 52 ? 2.418 -15.75 -13.469 1 97.62 52 LEU B CA 1
ATOM 1545 C C . LEU B 1 52 ? 1.484 -14.867 -14.289 1 97.62 52 LEU B C 1
ATOM 1547 O O . LEU B 1 52 ? 0.615 -15.367 -15.008 1 97.62 52 LEU B O 1
ATOM 1551 N N . GLU B 1 53 ? 1.64 -13.562 -14.148 1 97.06 53 GLU B N 1
ATOM 1552 C CA . GLU B 1 53 ? 0.735 -12.625 -14.812 1 97.06 53 GLU B CA 1
ATOM 1553 C C . GLU B 1 53 ? 1.453 -11.328 -15.18 1 97.06 53 GLU B C 1
ATOM 1555 O O . GLU B 1 53 ? 2.641 -11.164 -14.891 1 97.06 53 GLU B O 1
ATOM 1560 N N . ILE B 1 54 ? 0.795 -10.492 -15.914 1 96.75 54 ILE B N 1
ATOM 1561 C CA . ILE B 1 54 ? 1.234 -9.164 -16.344 1 96.75 54 ILE B CA 1
ATOM 1562 C C . ILE B 1 54 ? 0.06 -8.188 -16.297 1 96.75 54 ILE B C 1
ATOM 1564 O O . ILE B 1 54 ? -1.08 -8.562 -16.578 1 96.75 54 ILE B O 1
ATOM 1568 N N . HIS B 1 55 ? 0.269 -7.012 -15.719 1 96.19 55 HIS B N 1
ATOM 1569 C CA . HIS B 1 55 ? -0.708 -5.93 -15.789 1 96.19 55 HIS B CA 1
ATOM 1570 C C . HIS B 1 55 ? -0.254 -4.836 -16.75 1 96.19 55 HIS B C 1
ATOM 1572 O O . HIS B 1 55 ? 0.724 -4.133 -16.469 1 96.19 55 HIS B O 1
ATOM 1578 N N . HIS B 1 56 ? -0.957 -4.707 -17.797 1 95.06 56 HIS B N 1
ATOM 1579 C CA . HIS B 1 56 ? -0.57 -3.727 -18.812 1 95.06 56 HIS B CA 1
ATOM 1580 C C . HIS B 1 56 ? -0.942 -2.314 -18.375 1 95.06 56 HIS B C 1
ATOM 1582 O O . HIS B 1 56 ? -2.117 -2.02 -18.141 1 95.06 56 HIS B O 1
ATOM 1588 N N . GLY B 1 57 ? 0.04 -1.461 -18.219 1 94.88 57 GLY B N 1
ATOM 1589 C CA . GLY B 1 57 ? -0.165 -0.039 -17.984 1 94.88 57 GLY B CA 1
ATOM 1590 C C . GLY B 1 57 ? -0.349 0.314 -16.516 1 94.88 57 GLY B C 1
ATOM 1591 O O . GLY B 1 57 ? -0.502 1.486 -16.172 1 94.88 57 GLY B O 1
ATOM 1592 N N . ILE B 1 58 ? -0.346 -0.668 -15.688 1 94.69 58 ILE B N 1
ATOM 1593 C CA . ILE B 1 58 ? -0.565 -0.279 -14.297 1 94.69 58 ILE B CA 1
ATOM 1594 C C . ILE B 1 58 ? 0.522 -0.885 -13.414 1 94.69 58 ILE B C 1
ATOM 1596 O O . ILE B 1 58 ? 0.978 -2.004 -13.664 1 94.69 58 ILE B O 1
ATOM 1600 N N . ASP B 1 59 ? 1.031 -0.141 -12.375 1 98.06 59 ASP B N 1
ATOM 1601 C CA . ASP B 1 59 ? 1.944 -0.581 -11.32 1 98.06 59 ASP B CA 1
ATOM 1602 C C . ASP B 1 59 ? 1.2 -1.354 -10.234 1 98.06 59 ASP B C 1
ATOM 1604 O O . ASP B 1 59 ? -0.005 -1.172 -10.055 1 98.06 59 ASP B O 1
ATOM 1608 N N . GLN B 1 60 ? 1.906 -2.225 -9.578 1 98.75 60 GLN B N 1
ATOM 1609 C CA . GLN B 1 60 ? 1.329 -2.994 -8.484 1 98.75 60 GLN B CA 1
ATOM 1610 C C . GLN B 1 60 ? 2.264 -3.018 -7.273 1 98.75 60 GLN B C 1
ATOM 1612 O O . GLN B 1 60 ? 3.486 -3.041 -7.43 1 98.75 60 GLN B O 1
ATOM 1617 N N . PHE B 1 61 ? 1.701 -2.887 -6.109 1 98.88 61 PHE B N 1
ATOM 1618 C CA . PHE B 1 61 ? 2.363 -2.98 -4.812 1 98.88 61 PHE B CA 1
ATOM 1619 C C . PHE B 1 61 ? 1.833 -4.172 -4.02 1 98.88 61 PHE B C 1
ATOM 1621 O O . PHE B 1 61 ? 0.625 -4.41 -3.986 1 98.88 61 PHE B O 1
ATOM 1628 N N . LEU B 1 62 ? 2.699 -5.012 -3.469 1 98.94 62 LEU B N 1
ATOM 1629 C CA . LEU B 1 62 ? 2.307 -6.066 -2.543 1 98.94 62 LEU B CA 1
ATOM 1630 C C . LEU B 1 62 ? 3.041 -5.926 -1.214 1 98.94 62 LEU B C 1
ATOM 1632 O O . LEU B 1 62 ? 4.23 -5.602 -1.188 1 98.94 62 LEU B O 1
ATOM 1636 N N . ARG B 1 63 ? 2.395 -6.168 -0.163 1 98.94 63 ARG B N 1
ATOM 1637 C CA . ARG B 1 63 ? 2.996 -6.223 1.166 1 98.94 63 ARG B CA 1
ATOM 1638 C C . ARG B 1 63 ? 2.779 -7.59 1.81 1 98.94 63 ARG B C 1
ATOM 1640 O O . ARG B 1 63 ? 1.645 -8.062 1.91 1 98.94 63 ARG B O 1
ATOM 1647 N N . ILE B 1 64 ? 3.879 -8.219 2.273 1 98.94 64 ILE B N 1
ATOM 1648 C CA . ILE B 1 64 ? 3.789 -9.484 2.99 1 98.94 64 ILE B CA 1
ATOM 1649 C C . ILE B 1 64 ? 3.49 -9.227 4.465 1 98.94 64 ILE B C 1
ATOM 1651 O O . ILE B 1 64 ? 4.223 -8.484 5.133 1 98.94 64 ILE B O 1
ATOM 1655 N N . GLU B 1 65 ? 2.402 -9.812 4.945 1 98.88 65 GLU B N 1
ATOM 1656 C CA . GLU B 1 65 ? 2.031 -9.617 6.344 1 98.88 65 GLU B CA 1
ATOM 1657 C C . GLU B 1 65 ? 2.436 -10.812 7.199 1 98.88 65 GLU B C 1
ATOM 1659 O O . GLU B 1 65 ? 2.645 -10.68 8.406 1 98.88 65 GLU B O 1
ATOM 1664 N N . GLU B 1 66 ? 2.451 -11.969 6.637 1 98.88 66 GLU B N 1
ATOM 1665 C CA . GLU B 1 66 ? 2.828 -13.195 7.332 1 98.88 66 GLU B CA 1
ATOM 1666 C C . GLU B 1 66 ? 3.295 -14.266 6.348 1 98.88 66 GLU B C 1
ATOM 1668 O O . GLU B 1 66 ? 2.707 -14.43 5.277 1 98.88 66 GLU B O 1
ATOM 1673 N N . GLY B 1 67 ? 4.352 -15.039 6.746 1 98.75 67 GLY B N 1
ATOM 1674 C CA . GLY B 1 67 ? 4.867 -16.125 5.926 1 98.75 67 GLY B CA 1
ATOM 1675 C C . GLY B 1 67 ? 6.051 -15.711 5.066 1 98.75 67 GLY B C 1
ATOM 1676 O O . GLY B 1 67 ? 6.68 -14.68 5.32 1 98.75 67 GLY B O 1
ATOM 1677 N N . SER B 1 68 ? 6.457 -16.531 4.219 1 98.62 68 SER B N 1
ATOM 1678 C CA . SER B 1 68 ? 7.566 -16.312 3.299 1 98.62 68 SER B CA 1
ATOM 1679 C C . SER B 1 68 ? 7.273 -16.906 1.926 1 98.62 68 SER B C 1
ATOM 1681 O O . SER B 1 68 ? 6.383 -17.75 1.785 1 98.62 68 SER B O 1
ATOM 1683 N N . GLY B 1 69 ? 7.973 -16.422 0.958 1 98.75 69 GLY B N 1
ATOM 1684 C CA . GLY B 1 69 ? 7.789 -16.891 -0.411 1 98.75 69 GLY B CA 1
ATOM 1685 C C . GLY B 1 69 ? 8.898 -16.438 -1.344 1 98.75 69 GLY B C 1
ATOM 1686 O O . GLY B 1 69 ? 9.977 -16.031 -0.892 1 98.75 69 GLY B O 1
ATOM 1687 N N . LEU B 1 70 ? 8.672 -16.609 -2.596 1 98.88 70 LEU B N 1
ATOM 1688 C CA . LEU B 1 70 ? 9.609 -16.219 -3.646 1 98.88 70 LEU B CA 1
ATOM 1689 C C . LEU B 1 70 ? 8.93 -15.328 -4.68 1 98.88 70 LEU B C 1
ATOM 1691 O O . LEU B 1 70 ? 7.906 -15.703 -5.25 1 98.88 70 LEU B O 1
ATOM 1695 N N . CYS B 1 71 ? 9.484 -14.18 -4.879 1 98.94 71 CYS B N 1
ATOM 1696 C CA . CYS B 1 71 ? 9.023 -13.258 -5.906 1 98.94 71 CYS B CA 1
ATOM 1697 C C . CYS B 1 71 ? 9.883 -13.352 -7.156 1 98.94 71 CYS B C 1
ATOM 1699 O O . CYS B 1 71 ? 11.117 -13.32 -7.074 1 98.94 71 CYS B O 1
ATOM 1701 N N . GLN B 1 72 ? 9.273 -13.445 -8.25 1 98.88 72 GLN B N 1
ATOM 1702 C CA . GLN B 1 72 ? 9.961 -13.438 -9.531 1 98.88 72 GLN B CA 1
ATOM 1703 C C . GLN B 1 72 ? 9.336 -12.422 -10.484 1 98.88 72 GLN B C 1
ATOM 1705 O O . GLN B 1 72 ? 8.117 -12.281 -10.539 1 98.88 72 GLN B O 1
ATOM 1710 N N . MET B 1 73 ? 10.164 -11.688 -11.164 1 98.81 73 MET B N 1
ATOM 1711 C CA . MET B 1 73 ? 9.719 -10.727 -12.164 1 98.81 73 MET B CA 1
ATOM 1712 C C . MET B 1 73 ? 10.625 -10.766 -13.391 1 98.81 73 MET B C 1
ATOM 1714 O O . MET B 1 73 ? 11.781 -11.188 -13.305 1 98.81 73 MET B O 1
ATOM 1718 N N . GLY B 1 74 ? 10.086 -10.266 -14.5 1 98.5 74 GLY B N 1
ATOM 1719 C CA . GLY B 1 74 ? 10.875 -10.164 -15.719 1 98.5 74 GLY B CA 1
ATOM 1720 C C . GLY B 1 74 ? 10.117 -9.539 -16.875 1 98.5 74 GLY B C 1
ATOM 1721 O O . GLY B 1 74 ? 8.938 -9.203 -16.75 1 98.5 74 GLY B O 1
ATOM 1722 N N . ASP B 1 75 ? 10.773 -9.445 -18.031 1 96.25 75 ASP B N 1
ATOM 1723 C CA . ASP B 1 75 ? 10.234 -8.734 -19.188 1 96.25 75 ASP B CA 1
ATOM 1724 C C . ASP B 1 75 ? 9.422 -9.672 -20.078 1 96.25 75 ASP B C 1
ATOM 1726 O O . ASP B 1 75 ? 8.688 -9.227 -20.953 1 96.25 75 ASP B O 1
ATOM 1730 N N . SER B 1 76 ? 9.625 -10.961 -19.766 1 97.06 76 SER B N 1
ATOM 1731 C CA . SER B 1 76 ? 8.828 -11.938 -20.5 1 97.06 76 SER B CA 1
ATOM 1732 C C . SER B 1 76 ? 8.5 -13.148 -19.641 1 97.06 76 SER B C 1
ATOM 1734 O O . SER B 1 76 ? 9.125 -13.359 -18.594 1 97.06 76 SER B O 1
ATOM 1736 N N . GLU B 1 77 ? 7.496 -13.828 -20.094 1 95.88 77 GLU B N 1
ATOM 1737 C CA . GLU B 1 77 ? 6.996 -14.977 -19.344 1 95.88 77 GLU B CA 1
ATOM 1738 C C . GLU B 1 77 ? 8.102 -16 -19.094 1 95.88 77 GLU B C 1
ATOM 1740 O O . GLU B 1 77 ? 8.117 -16.672 -18.062 1 95.88 77 GLU B O 1
ATOM 1745 N N . ASP B 1 78 ? 9.031 -16.078 -20 1 96.62 78 ASP B N 1
ATOM 1746 C CA . ASP B 1 78 ? 10.055 -17.125 -19.938 1 96.62 78 ASP B CA 1
ATOM 1747 C C . ASP B 1 78 ? 11.391 -16.547 -19.484 1 96.62 78 ASP B C 1
ATOM 1749 O O . ASP B 1 78 ? 12.422 -17.234 -19.547 1 96.62 78 ASP B O 1
ATOM 1753 N N . ASN B 1 79 ? 11.398 -15.367 -19.156 1 96.5 79 ASN B N 1
ATOM 1754 C CA . ASN B 1 79 ? 12.633 -14.703 -18.734 1 96.5 79 ASN B CA 1
ATOM 1755 C C . ASN B 1 79 ? 12.414 -13.828 -17.5 1 96.5 79 ASN B C 1
ATOM 1757 O O . ASN B 1 79 ? 12.422 -12.602 -17.594 1 96.5 79 ASN B O 1
ATOM 1761 N N . LEU B 1 80 ? 12.32 -14.445 -16.406 1 98.19 80 LEU B N 1
ATOM 1762 C CA . LEU B 1 80 ? 12.18 -13.758 -15.133 1 98.19 80 LEU B CA 1
ATOM 1763 C C . LEU B 1 80 ? 13.539 -13.531 -14.477 1 98.19 80 LEU B C 1
ATOM 1765 O O . LEU B 1 80 ? 14.023 -14.383 -13.727 1 98.19 80 LEU B O 1
ATOM 1769 N N . THR B 1 81 ? 14.086 -12.383 -14.648 1 98.12 81 THR B N 1
ATOM 1770 C CA . THR B 1 81 ? 15.469 -12.094 -14.297 1 98.12 81 THR B CA 1
ATOM 1771 C C . THR B 1 81 ? 15.562 -11.555 -12.875 1 98.12 81 THR B C 1
ATOM 1773 O O . THR B 1 81 ? 16.656 -11.438 -12.32 1 98.12 81 THR B O 1
ATOM 1776 N N . PHE B 1 82 ? 14.539 -11.172 -12.312 1 98.75 82 PHE B N 1
ATOM 1777 C CA . PHE B 1 82 ? 14.469 -10.711 -10.93 1 98.75 82 PHE B CA 1
ATOM 1778 C C . PHE B 1 82 ? 13.914 -11.805 -10.031 1 98.75 82 PHE B C 1
ATOM 1780 O O . PHE B 1 82 ? 12.805 -12.297 -10.25 1 98.75 82 PHE B O 1
ATOM 1787 N N . GLU B 1 83 ? 14.672 -12.227 -9.062 1 98.69 83 GLU B N 1
ATOM 1788 C CA . GLU B 1 83 ? 14.258 -13.219 -8.07 1 98.69 83 GLU B CA 1
ATOM 1789 C C . GLU B 1 83 ? 14.672 -12.797 -6.664 1 98.69 83 GLU B C 1
ATOM 1791 O O . GLU B 1 83 ? 15.852 -12.547 -6.41 1 98.69 83 GLU B O 1
ATOM 1796 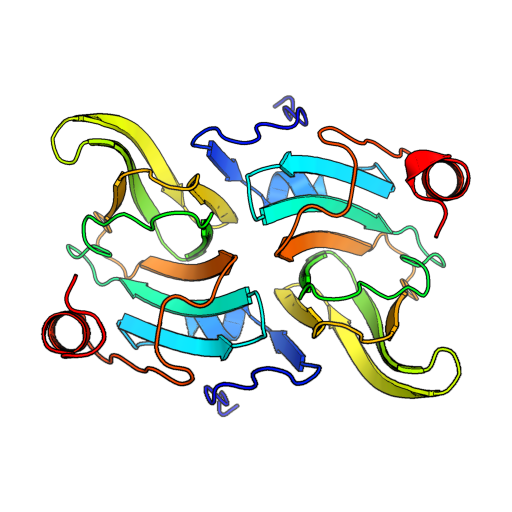N N . LYS B 1 84 ? 13.719 -12.727 -5.809 1 98.81 84 LYS B N 1
ATOM 1797 C CA . LYS B 1 84 ? 13.977 -12.336 -4.426 1 98.81 84 LYS B CA 1
ATOM 1798 C C . LYS B 1 84 ? 13.07 -13.094 -3.463 1 98.81 84 LYS B C 1
ATOM 1800 O O . LYS B 1 84 ? 11.867 -13.203 -3.689 1 98.81 84 LYS B O 1
ATOM 1805 N N . GLU B 1 85 ? 13.672 -13.648 -2.428 1 98.81 85 GLU B N 1
ATOM 1806 C CA . GLU B 1 85 ? 12.852 -14.148 -1.327 1 98.81 85 GLU B CA 1
ATOM 1807 C C . GLU B 1 85 ? 12.133 -13.016 -0.609 1 98.81 85 GLU B C 1
ATOM 1809 O O . GLU B 1 85 ? 12.688 -11.922 -0.462 1 98.81 85 GLU B O 1
ATOM 1814 N N . VAL B 1 86 ? 10.898 -13.305 -0.202 1 98.81 86 VAL B N 1
ATOM 1815 C CA . VAL B 1 86 ? 10.117 -12.305 0.517 1 98.81 86 VAL B CA 1
ATOM 1816 C C . VAL B 1 86 ? 9.594 -12.898 1.826 1 98.81 86 VAL B C 1
ATOM 1818 O O . VAL B 1 86 ? 9.383 -14.109 1.928 1 98.81 86 VAL B O 1
ATOM 1821 N N . LYS B 1 87 ? 9.43 -12.039 2.795 1 98.75 87 LYS B N 1
ATOM 1822 C CA . LYS B 1 87 ? 8.961 -12.445 4.117 1 98.75 87 LYS B CA 1
ATOM 1823 C C . LYS B 1 87 ? 8.164 -11.328 4.785 1 98.75 87 LYS B C 1
ATOM 1825 O O . LYS B 1 87 ? 7.953 -10.266 4.188 1 98.75 87 LYS B O 1
ATOM 1830 N N . ASP B 1 88 ? 7.727 -11.633 5.984 1 98.5 88 ASP B N 1
ATOM 1831 C CA . ASP B 1 88 ? 6.941 -10.68 6.766 1 98.5 88 ASP B CA 1
ATOM 1832 C C . ASP B 1 88 ? 7.566 -9.281 6.715 1 98.5 88 ASP B C 1
ATOM 1834 O O . ASP B 1 88 ? 8.773 -9.133 6.902 1 98.5 88 ASP B O 1
ATOM 1838 N N . ASP B 1 89 ? 6.793 -8.258 6.324 1 98.69 89 ASP B N 1
ATOM 1839 C CA . ASP B 1 89 ? 7.113 -6.836 6.363 1 98.69 89 ASP B CA 1
ATOM 1840 C C . ASP B 1 89 ? 7.77 -6.383 5.059 1 98.69 89 ASP B C 1
ATOM 1842 O O . ASP B 1 89 ? 8.031 -5.195 4.867 1 98.69 89 ASP B O 1
ATOM 1846 N N . ASP B 1 90 ? 8.055 -7.332 4.156 1 98.81 90 ASP B N 1
ATOM 1847 C CA . ASP B 1 90 ? 8.586 -6.934 2.854 1 98.81 90 ASP B CA 1
ATOM 1848 C C . ASP B 1 90 ? 7.484 -6.359 1.966 1 98.81 90 ASP B C 1
ATOM 1850 O O . ASP B 1 90 ? 6.336 -6.805 2.021 1 98.81 90 ASP B O 1
ATOM 1854 N N . ALA B 1 91 ? 7.82 -5.402 1.184 1 98.88 91 ALA B N 1
ATOM 1855 C CA . ALA B 1 91 ? 7.008 -4.895 0.08 1 98.88 91 ALA B CA 1
ATOM 1856 C C . ALA B 1 91 ? 7.605 -5.285 -1.268 1 98.88 91 ALA B C 1
ATOM 1858 O O . ALA B 1 91 ? 8.828 -5.348 -1.415 1 98.88 91 ALA B O 1
ATOM 1859 N N . ILE B 1 92 ? 6.777 -5.574 -2.18 1 98.94 92 ILE B N 1
ATOM 1860 C CA . ILE B 1 92 ? 7.129 -5.883 -3.562 1 98.94 92 ILE B CA 1
ATOM 1861 C C . ILE B 1 92 ? 6.57 -4.809 -4.488 1 98.94 92 ILE B C 1
ATOM 1863 O O . ILE B 1 92 ? 5.371 -4.508 -4.449 1 98.94 92 ILE B O 1
ATOM 1867 N N . PHE B 1 93 ? 7.41 -4.207 -5.281 1 98.88 93 PHE B N 1
ATOM 1868 C CA . PHE B 1 93 ? 7.012 -3.236 -6.293 1 98.88 93 PHE B CA 1
ATOM 1869 C C . PHE B 1 93 ? 7.105 -3.842 -7.688 1 98.88 93 PHE B C 1
ATOM 1871 O O . PHE B 1 93 ? 8.188 -4.238 -8.133 1 98.88 93 PHE B O 1
ATOM 1878 N N . VAL B 1 94 ? 6.023 -3.926 -8.375 1 98.75 94 VAL B N 1
ATOM 1879 C CA . VAL B 1 94 ? 5.934 -4.484 -9.719 1 98.75 94 VAL B CA 1
ATOM 1880 C C . VAL B 1 94 ? 5.645 -3.369 -10.719 1 98.75 94 VAL B C 1
ATOM 1882 O O . VAL B 1 94 ? 4.52 -2.869 -10.797 1 98.75 94 VAL B O 1
ATOM 1885 N N . PRO B 1 95 ? 6.574 -3.006 -11.523 1 98.31 95 PRO B N 1
ATOM 1886 C CA . PRO B 1 95 ? 6.309 -1.967 -12.523 1 98.31 95 PRO B CA 1
ATOM 1887 C C . PRO B 1 95 ? 5.293 -2.404 -13.578 1 98.31 95 PRO B C 1
ATOM 1889 O O . PRO B 1 95 ? 5.168 -3.6 -13.859 1 98.31 95 PRO B O 1
ATOM 1892 N N . ALA B 1 96 ? 4.633 -1.396 -14.125 1 97.44 96 ALA B N 1
ATOM 1893 C CA . ALA B 1 96 ? 3.738 -1.674 -15.242 1 97.44 96 ALA B CA 1
ATO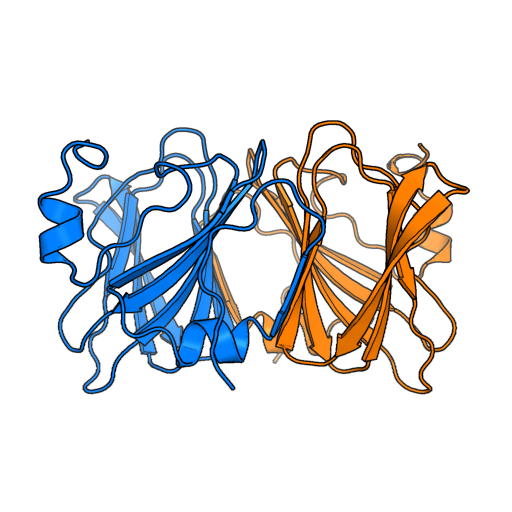M 1894 C C . ALA B 1 96 ? 4.441 -2.51 -16.312 1 97.44 96 ALA B C 1
ATOM 1896 O O . ALA B 1 96 ? 5.621 -2.299 -16.594 1 97.44 96 ALA B O 1
ATOM 1897 N N . ASP B 1 97 ? 3.66 -3.492 -16.891 1 97.38 97 ASP B N 1
ATOM 1898 C CA . ASP B 1 97 ? 4.086 -4.293 -18.031 1 97.38 97 ASP B CA 1
ATOM 1899 C C . ASP B 1 97 ? 5.234 -5.23 -17.656 1 97.38 97 ASP B C 1
ATOM 1901 O O . ASP B 1 97 ? 6.125 -5.488 -18.469 1 97.38 97 ASP B O 1
ATOM 1905 N N . THR B 1 98 ? 5.266 -5.703 -16.469 1 98.12 98 THR B N 1
ATOM 1906 C CA . THR B 1 98 ? 6.273 -6.629 -15.969 1 98.12 98 THR B CA 1
ATOM 1907 C C . THR B 1 98 ? 5.645 -7.965 -15.602 1 98.12 98 THR B C 1
ATOM 1909 O O . THR B 1 98 ? 4.648 -8.008 -14.875 1 98.12 98 THR B O 1
ATOM 1912 N N . TRP B 1 99 ? 6.172 -8.992 -16.172 1 98.5 99 TRP B N 1
ATOM 1913 C CA . TRP B 1 99 ? 5.742 -10.32 -15.742 1 98.5 99 TRP B CA 1
ATOM 1914 C C . TRP B 1 99 ? 6.152 -10.586 -14.305 1 98.5 99 TRP B C 1
ATOM 1916 O O . TRP B 1 99 ? 7.273 -10.258 -13.898 1 98.5 99 TRP B O 1
ATOM 1926 N N . HIS B 1 100 ? 5.273 -11.148 -13.508 1 98.81 100 HIS B N 1
ATOM 1927 C CA . HIS B 1 100 ? 5.621 -11.367 -12.109 1 98.81 100 HIS B CA 1
ATOM 1928 C C . HIS B 1 100 ? 4.812 -12.508 -11.508 1 98.81 100 HIS B C 1
ATOM 1930 O O . HIS B 1 100 ? 3.748 -12.859 -12.023 1 98.81 100 HIS B O 1
ATOM 1936 N N . ASN B 1 101 ? 5.324 -13.125 -10.508 1 98.81 101 ASN B N 1
ATOM 1937 C CA . ASN B 1 101 ? 4.703 -14.156 -9.688 1 98.81 101 ASN B CA 1
ATOM 1938 C C . ASN B 1 101 ? 5.242 -14.141 -8.266 1 98.81 101 ASN B C 1
ATOM 1940 O O . ASN B 1 101 ? 6.363 -13.688 -8.023 1 98.81 101 ASN B O 1
ATOM 1944 N N . VAL B 1 102 ? 4.426 -14.469 -7.332 1 98.88 102 VAL B N 1
ATOM 1945 C CA . VAL B 1 102 ? 4.844 -14.758 -5.965 1 98.88 102 VAL B CA 1
ATOM 1946 C C . VAL B 1 102 ? 4.422 -16.188 -5.59 1 98.88 102 VAL B C 1
ATOM 1948 O O . VAL B 1 102 ? 3.234 -16.516 -5.621 1 98.88 102 VAL B O 1
ATOM 1951 N N . THR B 1 103 ? 5.355 -16.953 -5.219 1 98.88 103 THR B N 1
ATOM 1952 C CA . THR B 1 103 ? 5.137 -18.344 -4.891 1 98.88 103 THR B CA 1
ATOM 1953 C C . THR B 1 103 ? 5.348 -18.594 -3.396 1 98.88 103 THR B C 1
ATOM 1955 O O . THR B 1 103 ? 6.289 -18.062 -2.803 1 98.88 103 THR B O 1
ATOM 1958 N N . ASN B 1 104 ? 4.418 -19.344 -2.785 1 98.88 104 ASN B N 1
ATOM 1959 C CA . ASN B 1 104 ? 4.613 -19.828 -1.42 1 98.88 104 ASN B CA 1
ATOM 1960 C C . ASN B 1 104 ? 5.367 -21.156 -1.396 1 98.88 104 ASN B C 1
ATOM 1962 O O . ASN B 1 104 ? 4.758 -22.219 -1.51 1 98.88 104 ASN B O 1
ATOM 1966 N N . ASN B 1 105 ? 6.621 -21.125 -1.143 1 98.19 105 ASN B N 1
ATOM 1967 C CA . ASN B 1 105 ? 7.438 -22.328 -1.095 1 98.19 105 ASN B CA 1
ATOM 1968 C C . ASN B 1 105 ? 7.66 -22.797 0.34 1 98.19 105 ASN B C 1
ATOM 1970 O O . ASN B 1 105 ? 8.633 -23.5 0.622 1 98.19 105 ASN B O 1
ATOM 1974 N N . SER B 1 106 ? 6.887 -22.312 1.263 1 97.94 106 SER B N 1
ATOM 1975 C CA . SER B 1 106 ? 6.957 -22.703 2.666 1 97.94 106 SER B CA 1
ATOM 1976 C C . SER B 1 106 ? 5.824 -23.656 3.027 1 97.94 106 SER B C 1
ATOM 1978 O O . SER B 1 106 ? 5.086 -24.125 2.15 1 97.94 106 SER B O 1
ATOM 1980 N N . ASP B 1 107 ? 5.75 -24.047 4.344 1 98.25 107 ASP B N 1
ATOM 1981 C CA . ASP B 1 107 ? 4.758 -25.016 4.785 1 98.25 107 ASP B CA 1
ATOM 1982 C C . ASP B 1 107 ? 3.619 -24.344 5.539 1 98.25 107 ASP B C 1
ATOM 1984 O O . ASP B 1 107 ? 2.76 -25.016 6.113 1 98.25 107 ASP B O 1
ATOM 1988 N N . LYS B 1 108 ? 3.576 -23.062 5.535 1 98.56 108 LYS B N 1
ATOM 1989 C CA . LYS B 1 108 ? 2.504 -22.266 6.121 1 98.56 108 LYS B CA 1
ATOM 1990 C C . LYS B 1 108 ? 1.915 -21.297 5.098 1 98.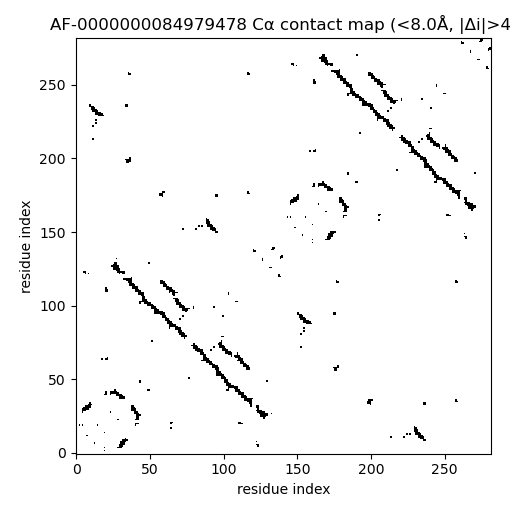56 108 LYS B C 1
ATOM 1992 O O . LYS B 1 108 ? 2.578 -20.938 4.125 1 98.56 108 LYS B O 1
ATOM 1997 N N . PRO B 1 109 ? 0.679 -20.875 5.273 1 98.81 109 PRO B N 1
ATOM 1998 C CA . PRO B 1 109 ? 0.088 -19.906 4.336 1 98.81 109 PRO B CA 1
ATOM 1999 C C . PRO B 1 109 ? 0.875 -18.609 4.25 1 98.81 109 PRO B C 1
ATOM 2001 O O . PRO B 1 109 ? 1.39 -18.125 5.266 1 98.81 109 PRO B O 1
ATOM 2004 N N . LEU B 1 110 ? 1.04 -18.109 3.062 1 98.94 110 LEU B N 1
ATOM 2005 C CA . LEU B 1 110 ? 1.556 -16.766 2.801 1 98.94 110 LEU B CA 1
ATOM 2006 C C . LEU B 1 110 ? 0.423 -15.75 2.762 1 98.94 110 LEU B C 1
ATOM 2008 O O . LEU B 1 110 ? -0.488 -15.859 1.938 1 98.94 110 LEU B O 1
ATOM 2012 N N . LYS B 1 111 ? 0.38 -14.766 3.699 1 98.94 111 LYS B N 1
ATOM 2013 C CA . LYS B 1 111 ? -0.636 -13.727 3.84 1 98.94 111 LYS B CA 1
ATOM 2014 C C . LYS B 1 111 ? -0.121 -12.383 3.334 1 98.94 111 LYS B C 1
ATOM 2016 O O . LYS B 1 111 ? 0.929 -11.914 3.773 1 98.94 111 LYS B O 1
ATOM 2021 N N . LEU B 1 112 ? -0.854 -11.836 2.412 1 98.94 112 LEU B N 1
ATOM 2022 C CA . LEU B 1 112 ? -0.407 -10.57 1.842 1 98.94 112 LEU B CA 1
ATOM 2023 C C . LEU B 1 112 ? -1.598 -9.711 1.421 1 98.94 112 LEU B C 1
ATOM 2025 O O . LEU B 1 112 ? -2.719 -10.211 1.312 1 98.94 112 LEU B O 1
ATOM 2029 N N . TYR B 1 113 ? -1.445 -8.406 1.249 1 98.94 113 TYR B N 1
ATOM 2030 C CA . TYR B 1 113 ? -2.373 -7.594 0.475 1 98.94 113 TYR B CA 1
ATOM 2031 C C . TYR B 1 113 ? -1.67 -6.938 -0.708 1 98.94 113 TYR B C 1
ATOM 2033 O O . TYR B 1 113 ? -0.445 -6.793 -0.706 1 98.94 113 TYR B O 1
ATOM 2041 N N . THR B 1 114 ? -2.391 -6.637 -1.672 1 98.81 114 THR B N 1
ATOM 2042 C CA . THR B 1 114 ? -1.866 -6.027 -2.891 1 98.81 114 THR B CA 1
ATOM 2043 C C . THR B 1 114 ? -2.688 -4.805 -3.281 1 98.81 114 THR B C 1
ATOM 2045 O O . THR B 1 114 ? -3.881 -4.727 -2.98 1 98.81 114 THR B O 1
ATOM 2048 N N . ILE B 1 115 ? -2.039 -3.863 -3.826 1 98.88 115 ILE B N 1
ATOM 2049 C CA . ILE B 1 115 ? -2.629 -2.619 -4.312 1 98.88 115 ILE B CA 1
ATOM 2050 C C . ILE B 1 115 ? -2.35 -2.465 -5.805 1 98.88 115 ILE B C 1
ATOM 2052 O O . ILE B 1 115 ? -1.196 -2.527 -6.238 1 98.88 115 ILE B O 1
ATOM 2056 N N . TYR B 1 116 ? -3.383 -2.312 -6.551 1 98.19 116 TYR B N 1
ATOM 2057 C CA . TYR B 1 116 ? -3.305 -2.029 -7.98 1 98.19 116 TYR B CA 1
ATOM 2058 C C . TYR B 1 116 ? -3.537 -0.548 -8.258 1 98.19 116 TYR B C 1
ATOM 2060 O O . TYR B 1 116 ? -4.535 0.024 -7.809 1 98.19 116 TYR B O 1
ATOM 2068 N N . ALA B 1 117 ? -2.6 0.111 -8.922 1 97.5 117 ALA B N 1
ATOM 2069 C CA . ALA B 1 117 ? -2.812 1.49 -9.352 1 97.5 117 ALA B CA 1
ATOM 2070 C C . ALA B 1 117 ? -3.615 1.541 -10.648 1 97.5 117 ALA B C 1
ATOM 2072 O O . ALA B 1 117 ? -3.105 1.97 -11.688 1 97.5 117 ALA B O 1
ATOM 2073 N N . GLY B 1 118 ? -4.816 1.31 -10.617 1 94.25 118 GLY B N 1
ATOM 2074 C CA . GLY B 1 118 ? -5.832 0.971 -11.602 1 94.25 118 GLY B CA 1
ATOM 2075 C C . GLY B 1 118 ? -6.539 -0.338 -11.305 1 94.25 118 GLY B C 1
ATOM 2076 O O . GLY B 1 118 ? -5.91 -1.399 -11.289 1 94.25 118 GLY B O 1
ATOM 2077 N N . PRO B 1 119 ? -7.918 -0.209 -10.992 1 93.5 119 PRO B N 1
ATOM 2078 C CA . PRO B 1 119 ? -8.602 -1.448 -10.617 1 93.5 119 PRO B CA 1
ATOM 2079 C C . PRO B 1 119 ? -8.398 -2.57 -11.633 1 93.5 119 PRO B C 1
ATOM 2081 O O . PRO B 1 119 ? -8.5 -2.338 -12.836 1 93.5 119 PRO B O 1
ATOM 2084 N N . ASP B 1 120 ? -8.016 -3.76 -11.094 1 94.38 120 ASP B N 1
ATOM 2085 C CA . ASP B 1 120 ? -7.703 -4.898 -11.953 1 94.38 120 ASP B CA 1
ATOM 2086 C C . ASP B 1 120 ? -8.805 -5.953 -11.891 1 94.38 120 ASP B C 1
ATOM 2088 O O . ASP B 1 120 ? -8.859 -6.844 -12.742 1 94.38 120 ASP B O 1
ATOM 2092 N N . HIS B 1 121 ? -9.633 -5.988 -10.93 1 95.94 121 HIS B N 1
ATOM 2093 C CA . HIS B 1 121 ? -10.711 -6.945 -10.727 1 95.94 121 HIS B CA 1
ATOM 2094 C C . HIS B 1 121 ? -12.07 -6.246 -10.664 1 95.94 121 HIS B C 1
ATOM 2096 O O . HIS B 1 121 ? -12.133 -5.035 -10.438 1 95.94 121 HIS B O 1
ATOM 2102 N N . VAL B 1 122 ? -13.172 -7.023 -10.906 1 96.88 122 VAL B N 1
ATOM 2103 C CA . VAL B 1 122 ? -14.516 -6.508 -10.641 1 96.88 122 VAL B CA 1
ATOM 2104 C C . VAL B 1 122 ? -14.633 -6.121 -9.172 1 96.88 122 VAL B C 1
ATOM 2106 O O . VAL B 1 122 ? -14.172 -6.852 -8.289 1 96.88 122 VAL B O 1
ATOM 2109 N N . PRO B 1 123 ? -15.188 -4.887 -8.961 1 97.12 123 PRO B N 1
ATOM 2110 C CA . PRO B 1 123 ? -15.383 -4.5 -7.559 1 97.12 123 PRO B CA 1
ATOM 2111 C C . PRO B 1 123 ? -16.078 -5.578 -6.742 1 97.12 123 PRO B C 1
ATOM 2113 O O . PRO B 1 123 ? -17.062 -6.176 -7.207 1 97.12 123 PRO B O 1
ATOM 2116 N N . GLY B 1 124 ? -15.523 -5.871 -5.535 1 97.38 124 GLY B N 1
ATOM 2117 C CA . GLY B 1 124 ? -16.141 -6.812 -4.613 1 97.38 124 GLY B CA 1
ATOM 2118 C C . GLY B 1 124 ? -15.797 -8.258 -4.922 1 97.38 124 GLY B C 1
ATOM 2119 O O . GLY B 1 124 ? -16.375 -9.18 -4.336 1 97.38 124 GLY B O 1
ATOM 2120 N N . THR B 1 125 ? -14.914 -8.562 -5.824 1 97.81 125 THR B N 1
ATOM 2121 C CA . THR B 1 125 ? -14.531 -9.922 -6.199 1 97.81 125 THR B CA 1
ATOM 2122 C C . THR B 1 125 ? -14.031 -10.695 -4.984 1 97.81 125 THR B C 1
ATOM 2124 O O . THR B 1 125 ? -13.234 -10.18 -4.195 1 97.81 125 THR B O 1
ATOM 2127 N N . ILE B 1 126 ? -14.5 -11.867 -4.773 1 98.31 126 ILE B N 1
ATOM 2128 C CA . ILE B 1 126 ? -14.031 -12.828 -3.781 1 98.31 126 ILE B CA 1
ATOM 2129 C C . ILE B 1 126 ? -13.766 -14.172 -4.453 1 98.31 126 ILE B C 1
ATOM 2131 O O . ILE B 1 126 ? -14.625 -14.711 -5.152 1 98.31 126 ILE B O 1
ATOM 2135 N N . HIS B 1 127 ? -12.578 -14.656 -4.379 1 98.62 127 HIS B N 1
ATOM 2136 C CA . HIS B 1 127 ? -12.211 -16.016 -4.734 1 98.62 127 HIS B CA 1
ATOM 2137 C C . HIS B 1 127 ? -11.82 -16.828 -3.502 1 98.62 127 HIS B C 1
ATOM 2139 O O . HIS B 1 127 ? -10.758 -16.594 -2.914 1 98.62 127 HIS B O 1
ATOM 2145 N N . GLU B 1 128 ? -12.562 -17.766 -3.1 1 98.56 128 GLU B N 1
ATOM 2146 C CA . GLU B 1 128 ? -12.219 -18.594 -1.94 1 98.56 128 GLU B CA 1
ATOM 2147 C C . GLU B 1 128 ? -10.953 -19.406 -2.193 1 98.56 128 GLU B C 1
ATOM 2149 O O . GLU B 1 128 ? -10.102 -19.531 -1.306 1 98.56 128 GLU B O 1
ATOM 2154 N N . THR B 1 129 ? -10.867 -19.938 -3.404 1 98.5 129 THR B N 1
ATOM 2155 C CA . THR B 1 129 ? -9.695 -20.734 -3.779 1 98.5 129 THR B CA 1
ATOM 2156 C C . THR B 1 129 ? -9.047 -20.172 -5.043 1 98.5 129 THR B C 1
ATOM 2158 O O . THR B 1 129 ? -9.656 -19.375 -5.758 1 98.5 129 THR B O 1
ATOM 2161 N N . HIS B 1 130 ? -7.809 -20.609 -5.242 1 98.19 130 HIS B N 1
ATOM 2162 C CA . HIS B 1 130 ? -7.141 -20.266 -6.488 1 98.19 130 HIS B CA 1
ATOM 2163 C C . HIS B 1 130 ? -7.922 -20.766 -7.695 1 98.19 130 HIS B C 1
ATOM 2165 O O . HIS B 1 130 ? -7.992 -20.094 -8.727 1 98.19 130 HIS B O 1
ATOM 2171 N N . GLU B 1 131 ? -8.461 -21.938 -7.633 1 97.62 131 GLU B N 1
ATOM 2172 C CA . GLU B 1 131 ? -9.273 -22.516 -8.703 1 97.62 131 GLU B CA 1
ATOM 2173 C C . GLU B 1 131 ? -10.453 -21.609 -9.039 1 97.62 131 GLU B C 1
ATOM 2175 O O . GLU B 1 131 ? -10.82 -21.484 -10.211 1 97.62 131 GLU B O 1
ATOM 2180 N N . ASP B 1 132 ? -11.125 -21.016 -7.996 1 97.75 132 ASP B N 1
ATOM 2181 C CA . ASP B 1 132 ? -12.219 -20.078 -8.242 1 97.75 132 ASP B CA 1
ATOM 2182 C C . ASP B 1 132 ? -11.758 -18.906 -9.117 1 97.75 132 ASP B C 1
ATOM 2184 O O . ASP B 1 132 ? -12.492 -18.453 -9.992 1 97.75 132 ASP B O 1
ATOM 2188 N N . ALA B 1 133 ? -10.531 -18.422 -8.859 1 97 133 ALA B N 1
ATOM 2189 C CA . ALA B 1 133 ? -9.977 -17.312 -9.641 1 97 133 ALA B CA 1
ATOM 2190 C C . ALA B 1 133 ? -9.719 -17.734 -11.078 1 97 133 ALA B C 1
ATOM 2192 O 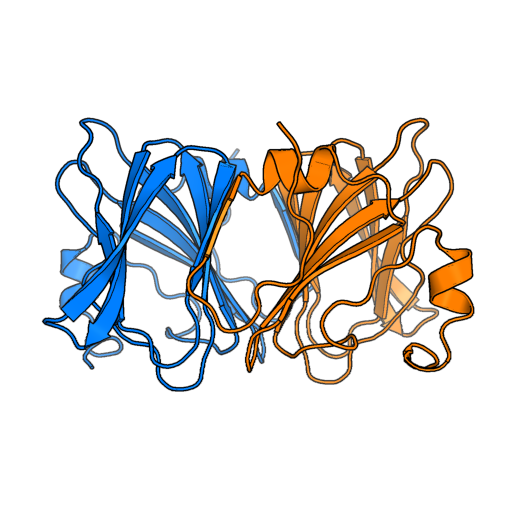O . ALA B 1 133 ? -10.055 -17.016 -12.016 1 97 133 ALA B O 1
ATOM 2193 N N . LYS B 1 134 ? -9.141 -18.891 -11.234 1 96 134 LYS B N 1
ATOM 2194 C CA . LYS B 1 134 ? -8.852 -19.422 -12.562 1 96 134 LYS B CA 1
ATOM 2195 C C . LYS B 1 134 ? -10.125 -19.609 -13.383 1 96 134 LYS B C 1
ATOM 2197 O O . LYS B 1 134 ? -10.125 -19.422 -14.602 1 96 134 LYS B O 1
ATOM 2202 N N . ASN B 1 135 ? -11.141 -19.938 -12.711 1 96.31 135 ASN B N 1
ATOM 2203 C CA . ASN B 1 135 ? -12.398 -20.25 -13.383 1 96.31 135 ASN B CA 1
ATOM 2204 C C . ASN B 1 135 ? -13.289 -19.016 -13.516 1 96.31 135 ASN B C 1
ATOM 2206 O O . ASN B 1 135 ? -14.367 -19.094 -14.109 1 96.31 135 ASN B O 1
ATOM 2210 N N . ASP B 1 136 ? -12.953 -17.953 -12.922 1 95.81 136 ASP B N 1
ATOM 2211 C CA . ASP B 1 136 ? -13.742 -16.734 -13.016 1 95.81 136 ASP B CA 1
ATOM 2212 C C . ASP B 1 136 ? -13.719 -16.172 -14.43 1 95.81 136 ASP B C 1
ATOM 2214 O O . ASP B 1 136 ? -12.656 -15.766 -14.922 1 95.81 136 ASP B O 1
ATOM 2218 N N . PRO B 1 137 ? -14.758 -16.078 -15.164 1 94.69 137 PRO B N 1
ATOM 2219 C CA . PRO B 1 137 ? -14.766 -15.617 -16.547 1 94.69 137 PRO B CA 1
ATOM 2220 C C . PRO B 1 137 ? -14.352 -14.156 -16.688 1 94.69 137 PRO B C 1
ATOM 2222 O O . PRO B 1 137 ? -14 -13.711 -17.781 1 94.69 137 PRO B O 1
ATOM 2225 N N . ASN B 1 138 ? -14.398 -13.375 -15.547 1 92.44 138 ASN B N 1
ATOM 2226 C CA . ASN B 1 138 ? -14 -11.977 -15.586 1 92.44 138 ASN B CA 1
ATOM 2227 C C . ASN B 1 138 ? -12.492 -11.812 -15.445 1 92.44 138 ASN B C 1
ATOM 2229 O O . ASN B 1 138 ? -11.961 -10.711 -15.594 1 92.44 138 ASN B O 1
ATOM 2233 N N . GLU B 1 139 ? -11.789 -12.828 -14.984 1 86.25 139 GLU B N 1
ATOM 2234 C CA . GLU B 1 139 ? -10.344 -12.766 -14.742 1 86.25 139 GLU B CA 1
ATOM 2235 C C . GLU B 1 139 ? -9.562 -13.383 -15.891 1 86.25 139 GLU B C 1
ATOM 2237 O O . GLU B 1 139 ? -8.344 -13.523 -15.812 1 86.25 139 GLU B O 1
ATOM 2242 N N . GLN B 1 140 ? -10.133 -13.914 -16.891 1 67.5 140 GLN B N 1
ATOM 2243 C CA . GLN B 1 140 ? -9.484 -14.656 -17.969 1 67.5 140 GLN B CA 1
ATOM 2244 C C . GLN B 1 140 ? -8.766 -13.719 -18.922 1 67.5 140 GLN B C 1
ATOM 2246 O O . GLN B 1 140 ? -9.242 -12.609 -19.203 1 67.5 140 GLN B O 1
ATOM 2251 N N . ASP B 1 141 ? -7.305 -13.547 -18.766 1 56.69 141 ASP B N 1
ATOM 2252 C CA . ASP B 1 141 ? -6.5 -12.797 -19.734 1 56.69 141 ASP B CA 1
ATOM 2253 C C . ASP B 1 141 ? -6.906 -13.141 -21.156 1 56.69 141 ASP B C 1
ATOM 2255 O O . ASP B 1 141 ? -7.383 -14.242 -21.438 1 56.69 141 ASP B O 1
#

Sequence (282 aa):
MAFDYKDHGKEPYVVNIEDYTIENENFRTTIWTGSQLQVTVMTIQPGDDIGLEIHHGIDQFLRIEEGSGLCQMGDSEDNLTFEKEVKDDDAIFVPADTWHNVTNNSDKPLKLYTIYAGPDHVPGTIHETHEDAKNDPNEQDMAFDYKDHGKEPYVVNIEDYTIENENFRTTIWTGSQLQVTVMTIQPGDDIGLEIHHGIDQFLRIEEGSGLCQMGDSEDNLTFEKEVKDDDAIFVPADTWHNVTNNSDKPLKLYTIYAGPDHVPGTIHETHEDAKNDPNEQD

Solvent-accessible surface area (backbone atoms only — not comparable to full-atom values): 14083 Å² total; per-residue (Å²): 131,87,82,80,67,61,46,48,41,62,42,78,44,74,45,52,46,53,60,55,20,66,69,42,74,29,31,34,35,25,39,32,39,42,89,18,26,23,34,32,32,22,27,31,47,53,73,36,51,78,53,80,45,66,43,80,80,26,20,35,40,35,38,31,69,35,47,42,32,40,37,35,28,22,83,37,93,89,44,57,80,42,75,44,79,43,35,57,42,22,31,39,38,42,31,48,58,32,25,35,33,44,32,16,80,41,91,50,56,24,20,25,37,37,39,28,26,39,60,86,66,66,82,55,44,68,19,66,38,64,66,49,46,71,65,31,81,87,64,62,127,129,88,81,79,69,60,44,50,43,63,41,77,44,73,45,54,46,54,61,55,19,68,67,43,73,29,30,34,36,26,38,31,42,42,90,19,27,24,34,33,31,22,26,31,47,52,74,37,51,76,54,82,44,67,43,80,80,25,19,37,41,35,38,30,69,36,46,41,32,40,37,36,27,22,82,36,92,90,44,57,78,42,75,45,79,42,35,58,42,20,30,40,38,41,28,47,58,31,26,36,33,46,32,15,79,42,91,51,56,22,20,25,37,37,37,28,26,38,60,85,66,65,81,55,44,68,20,64,39,66,67,51,46,71,65,31,81,88,64,62,127

Secondary structure (DSSP, 8-state):
-----S--TTS-EEEEHHHHHHH--SSEEEEEE-SS-EEEEEEE-TT-BS-SB--TT--EEEEEEESEEEEEEESBTTB--EEEEEETTEEEEE-TT-EEEEE--SSS-EEEEEEESS--S-TT-EESSHHHHHT-TTS--/-----S--TTS-EEEEHHHHHHH--SSEEEEEE-SS-EEEEEEE-TT-BS-SB--TT--EEEEEEESEEEEEEESBTTB--EEEEEETTEEEEE-TT-EEEEE--SSS-EEEEEEESS--S-TT-EESSHHHHHT-TTS--

Foldseek 3Di:
DDDDLFAPEPDDDDDPVLCVQVVDQAQWWWHYDYAFKTKIKGKAAAFGKLDWDAAAPKKKKKAWQAAKWKKFKAQDPVDTPDIDIDGHGDMDIGDHNMTMMIGRNDNGITTMMMMIRGDQFDRGDTGRYSVSQVPPPRNPD/DDDDLFAPEPDDDDDPVLCVQVVDQAQWWWHYDYAFKTKIKGKAAAFGKLDWDAAAPKKKKKAWQAAKWKKFKAQDPVDTPDIDIDGHGDMDIGDHNMTMMIGRNDNGITTMMMMIRGDDFDRGDTGRYSVSQVPPPRNPD

Radius of gyration: 17.94 Å; Cα contacts (8 Å, |Δi|>4): 811; chains: 2; bounding box: 40×51×43 Å

pLDDT: mean 96.6, std 6.85, range [45.78, 98.94]

Organism: NCBI:txid883114

InterPro domains:
  IPR011051 RmlC-like cupin domain superfamily [SSF51182] (4-122)
  IPR013096 Cupin 2, conserved barrel [PF07883] (41-116)
  IPR014710 RmlC-like jelly roll fold [G3DSA:2.60.120.10] (16-141)
  IPR052538 Flavonoid dioxygenase-like [PTHR43346] (6-136)